Protein AF-A0A7S7TKZ2-F1 (afdb_monomer)

Sequence (190 aa):
MPAPSPMLRSRAVIIWLSSHALRLMCVYARELSPLENGGILLGWRSGEDYVVVDLRGPGPRALHGRHCFIPDHAWQVNEINRAFEASCGDLDYLGDWHSHPNGIAEMSDLDSATLLRIARQVKAPLMLIVAGSGTDWSPHCWKGRLVGPPLWRRLEAMSQELKVFDPPAAWPGSRTVGSASLAICQSKTS

Secondary structure (DSSP, 8-state):
-PPPP---PPPP-EEEEEHHHHHHHHHHHHHHTTS--EEEEEEEEETTEEEEEEEE-S-TT-EE-SS-EE--HHHHHHHHHHHHHHTTT--EEEEEEEEEETS-S---HHHHHHHHHHHTTSSS-EEEEEEEETTEEEEEEEEEEEES-GGG-EEEEEEEEEEEEPPPTTSTT-S---SS----------

pLDDT: mean 85.59, std 19.39, range [29.03, 98.38]

Radius of gyration: 17.17 Å; Cα contacts (8 Å, |Δi|>4): 360; chains: 1; bounding box: 40×58×40 Å

Foldseek 3Di:
DDDPDPPPDLDFAEEEEEPLAVVVQLVQQAVDPLKKWKFFFKADDDDSYTYTYHTDTQDDPKAIDNPDIHGPVVVRVVVQVVQCVVVVNGMHTQAMEMENEVDDFDDDPVNQVVLFVVCVPDPFHKYWYWYYYDNDTDIWMWTWHFDDDPVDTHIDIDTHHYDYDHDPCPDPSNPDPDDDDPDDDPDDDD

Mean predicted aligned error: 8.15 Å

Structure (mmCIF, N/CA/C/O backbone):
data_AF-A0A7S7TKZ2-F1
#
_entry.id   AF-A0A7S7TKZ2-F1
#
loop_
_atom_site.group_PDB
_atom_site.id
_atom_site.type_symbol
_atom_site.label_atom_id
_atom_site.label_alt_id
_atom_site.label_comp_id
_atom_site.label_asym_id
_atom_site.label_entity_id
_atom_site.label_seq_id
_atom_site.pdbx_PDB_ins_code
_atom_site.Cartn_x
_atom_site.Cartn_y
_atom_site.Cartn_z
_atom_site.occupancy
_atom_site.B_iso_or_equiv
_atom_site.auth_seq_id
_atom_site.auth_comp_id
_atom_site.auth_asym_id
_atom_site.auth_atom_id
_atom_site.pdbx_PDB_model_num
ATOM 1 N N . MET A 1 1 ? -13.026 38.254 22.891 1.00 45.69 1 MET A N 1
ATOM 2 C CA . MET A 1 1 ? -12.679 37.357 21.768 1.00 45.69 1 MET A CA 1
ATOM 3 C C . MET A 1 1 ? -12.009 36.125 22.356 1.00 45.69 1 MET A C 1
ATOM 5 O O . MET A 1 1 ? -10.952 36.302 22.951 1.00 45.69 1 MET A O 1
ATOM 9 N N . PRO A 1 2 ? -12.596 34.919 22.293 1.00 45.00 2 PRO A N 1
ATOM 10 C CA . PRO A 1 2 ? -11.847 33.722 22.646 1.00 45.00 2 PRO A CA 1
ATOM 11 C C . PRO A 1 2 ? -10.766 33.483 21.586 1.00 45.00 2 PRO A C 1
ATOM 13 O O . PRO A 1 2 ? -10.990 33.731 20.400 1.00 45.00 2 PRO A O 1
ATOM 16 N N . ALA A 1 3 ? -9.584 33.047 22.022 1.00 40.06 3 ALA A N 1
ATOM 17 C CA . ALA A 1 3 ? -8.498 32.671 21.128 1.00 40.06 3 ALA A CA 1
ATOM 18 C C . ALA A 1 3 ? -8.947 31.524 20.198 1.00 40.06 3 ALA A C 1
ATOM 20 O O . ALA A 1 3 ? -9.710 30.657 20.638 1.00 40.06 3 ALA A O 1
ATOM 21 N N . PRO A 1 4 ? -8.493 31.491 18.931 1.00 46.31 4 PRO A N 1
ATOM 22 C CA . PRO A 1 4 ? -8.779 30.37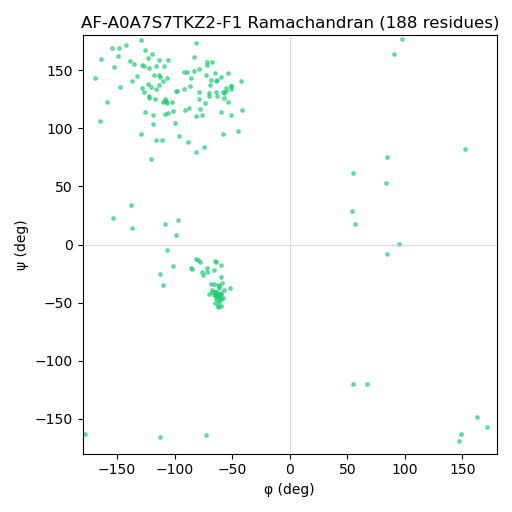0 18.048 1.00 46.31 4 PRO A CA 1
ATOM 23 C C . PRO A 1 4 ? -8.261 29.082 18.692 1.00 46.31 4 PRO A C 1
ATOM 25 O O . PRO A 1 4 ? -7.097 28.999 19.087 1.00 46.31 4 PRO A O 1
ATOM 28 N N . SER A 1 5 ? -9.144 28.089 18.832 1.00 47.62 5 SER A N 1
ATOM 29 C CA . SER A 1 5 ? -8.784 26.762 19.329 1.00 47.62 5 SER A CA 1
ATOM 30 C C . SER A 1 5 ? -7.587 26.233 18.534 1.00 47.62 5 SER A C 1
ATOM 32 O O . SER A 1 5 ? -7.588 26.368 17.305 1.00 47.62 5 SER A O 1
ATOM 34 N N . PRO A 1 6 ? -6.574 25.629 19.183 1.00 47.09 6 PRO A N 1
ATOM 35 C CA . PRO A 1 6 ? -5.469 25.041 18.453 1.00 47.09 6 PRO A CA 1
ATOM 36 C C . PRO A 1 6 ? -6.064 23.977 17.538 1.00 47.09 6 PRO A C 1
ATOM 38 O O . PRO A 1 6 ? -6.656 23.001 18.000 1.00 47.09 6 PRO A O 1
ATOM 41 N N . MET A 1 7 ? -5.971 24.213 16.229 1.00 48.62 7 MET A N 1
ATOM 42 C CA . MET A 1 7 ? -6.304 23.221 15.219 1.00 48.62 7 MET A CA 1
ATOM 43 C C . MET A 1 7 ? -5.528 21.963 15.603 1.00 48.62 7 MET A C 1
ATOM 45 O O . MET A 1 7 ? -4.298 21.987 15.588 1.00 48.62 7 MET A O 1
ATOM 49 N N . LEU A 1 8 ? -6.229 20.907 16.032 1.00 50.66 8 LEU A N 1
ATOM 50 C CA . LEU A 1 8 ? -5.621 19.625 16.375 1.00 50.66 8 LEU A CA 1
ATOM 51 C C . LEU A 1 8 ? -4.871 19.124 15.138 1.00 50.66 8 LEU A C 1
ATOM 53 O O . LEU A 1 8 ? -5.472 18.532 14.228 1.00 50.66 8 LEU A O 1
ATOM 57 N N . ARG A 1 9 ? -3.563 19.412 15.102 1.00 52.38 9 ARG A N 1
ATOM 58 C CA . ARG A 1 9 ? -2.616 18.793 14.181 1.00 52.38 9 ARG A CA 1
ATOM 59 C C . ARG A 1 9 ? -2.826 17.293 14.303 1.00 52.38 9 ARG A C 1
ATOM 61 O O . ARG A 1 9 ? -2.986 16.773 15.408 1.00 52.38 9 ARG A O 1
ATOM 68 N N . SER A 1 10 ? -2.901 16.618 13.164 1.00 57.94 10 SER A N 1
ATOM 69 C CA . SER A 1 10 ? -2.963 15.162 13.151 1.00 57.94 10 SER A CA 1
ATOM 70 C C . SER A 1 10 ? -1.770 14.631 13.959 1.00 57.94 10 SER A C 1
ATOM 72 O O . SER A 1 10 ? -0.629 15.000 13.684 1.00 57.94 10 SER A O 1
ATOM 74 N N . ARG A 1 11 ? -2.034 13.832 15.001 1.00 70.62 11 ARG A N 1
ATOM 75 C CA . ARG A 1 11 ? -0.971 13.186 15.777 1.00 70.62 11 ARG A CA 1
ATOM 76 C C . ARG A 1 11 ? -0.200 12.223 14.874 1.00 70.62 11 ARG A C 1
ATOM 78 O O . ARG A 1 11 ? -0.802 11.557 14.020 1.00 70.62 11 ARG A O 1
ATOM 85 N N . ALA A 1 12 ? 1.117 12.187 15.069 1.00 80.56 12 ALA A N 1
ATOM 86 C CA . ALA A 1 12 ? 1.950 11.106 14.567 1.00 80.56 12 ALA A CA 1
ATOM 87 C C . ALA A 1 12 ? 1.422 9.788 15.149 1.00 80.56 12 ALA A C 1
ATOM 89 O O . ALA A 1 12 ? 1.134 9.720 16.344 1.00 80.56 12 ALA A O 1
ATOM 90 N N . VAL A 1 13 ? 1.237 8.797 14.288 1.00 92.56 13 VAL A N 1
ATOM 91 C CA . VAL A 1 13 ? 0.809 7.438 14.638 1.00 92.56 13 VAL A CA 1
ATOM 92 C C . VAL A 1 13 ? 1.854 6.460 14.129 1.00 92.56 13 VAL A C 1
ATOM 94 O O . VAL A 1 13 ? 2.634 6.801 13.234 1.00 92.56 13 VAL A O 1
ATOM 97 N N . ILE A 1 14 ? 1.857 5.249 14.673 1.00 96.25 14 ILE A N 1
ATOM 98 C CA . ILE A 1 14 ? 2.734 4.191 14.187 1.00 96.25 14 ILE A CA 1
ATOM 99 C C . ILE A 1 14 ? 1.991 3.390 13.117 1.00 96.25 14 ILE A C 1
ATOM 101 O O . ILE A 1 14 ? 0.830 3.001 13.282 1.00 96.25 14 ILE A O 1
ATOM 105 N N . ILE A 1 15 ? 2.684 3.136 12.009 1.00 97.69 15 ILE A N 1
ATOM 106 C CA . ILE A 1 15 ? 2.264 2.177 10.992 1.00 97.69 15 ILE A CA 1
ATOM 107 C C . ILE A 1 15 ? 3.052 0.890 11.223 1.00 97.69 15 ILE A C 1
ATOM 109 O O . ILE A 1 15 ? 4.244 0.812 10.925 1.00 97.69 15 ILE A O 1
ATOM 113 N N . TRP A 1 16 ? 2.389 -0.119 11.775 1.00 97.94 16 TRP A N 1
ATOM 114 C CA . TRP A 1 16 ? 2.948 -1.452 11.936 1.00 97.94 16 TRP A CA 1
ATOM 115 C C . TRP A 1 16 ? 2.813 -2.200 10.613 1.00 97.94 16 TRP A C 1
ATOM 117 O O . TRP A 1 16 ? 1.705 -2.539 10.204 1.00 97.94 16 TRP A O 1
ATOM 127 N N . LEU A 1 17 ? 3.929 -2.449 9.932 1.00 97.75 17 LEU A N 1
ATOM 128 C CA . LEU A 1 17 ? 3.968 -3.189 8.673 1.00 97.75 17 LEU A CA 1
ATOM 129 C C . LEU A 1 17 ? 4.461 -4.612 8.929 1.00 97.75 17 LEU A C 1
ATOM 131 O O . LEU A 1 17 ? 5.569 -4.809 9.430 1.00 97.75 17 LEU A O 1
ATOM 135 N N . SER A 1 18 ? 3.668 -5.617 8.564 1.00 97.25 18 SER A N 1
ATOM 136 C CA . SER A 1 18 ? 4.117 -6.999 8.695 1.00 97.25 18 SER A CA 1
ATOM 137 C C . SER A 1 18 ? 5.315 -7.249 7.775 1.00 97.25 18 SER A C 1
ATOM 139 O O . SER A 1 18 ? 5.359 -6.798 6.625 1.00 97.25 18 SER A O 1
ATOM 141 N N . SER A 1 19 ? 6.296 -8.010 8.258 1.00 95.75 19 SER A N 1
ATOM 142 C CA . SER A 1 19 ? 7.461 -8.386 7.455 1.00 95.75 19 SER A CA 1
ATOM 143 C C . SER A 1 19 ? 7.049 -9.173 6.205 1.00 95.75 19 SER A C 1
ATOM 145 O O . SER A 1 19 ? 7.714 -9.092 5.174 1.00 95.75 19 SER A O 1
ATOM 147 N N . HIS A 1 20 ? 5.923 -9.892 6.267 1.00 94.06 20 HIS A N 1
ATOM 148 C CA . HIS A 1 20 ? 5.300 -10.543 5.118 1.00 94.06 20 HIS A CA 1
ATOM 149 C C . HIS A 1 20 ? 4.851 -9.537 4.047 1.00 94.06 20 HIS A C 1
ATOM 151 O O . HIS A 1 20 ? 5.280 -9.659 2.899 1.00 94.06 20 HIS A O 1
ATOM 157 N N . ALA A 1 21 ? 4.056 -8.529 4.419 1.00 96.12 21 ALA A N 1
ATOM 158 C CA . ALA A 1 21 ? 3.578 -7.508 3.492 1.00 96.12 21 ALA A CA 1
ATOM 159 C C . ALA A 1 21 ? 4.747 -6.730 2.878 1.00 96.12 21 ALA A C 1
ATOM 161 O O . ALA A 1 21 ? 4.784 -6.549 1.664 1.00 96.12 21 ALA A O 1
ATOM 162 N N . LEU A 1 22 ? 5.755 -6.363 3.679 1.00 96.50 22 LEU A N 1
ATOM 163 C CA . LEU A 1 22 ? 6.969 -5.721 3.167 1.00 96.50 22 LEU A CA 1
ATOM 164 C C . LEU A 1 22 ? 7.683 -6.591 2.121 1.00 96.50 22 LEU A C 1
ATOM 166 O O . LEU A 1 22 ? 8.058 -6.099 1.059 1.00 96.50 22 LEU A O 1
ATOM 170 N N . ARG A 1 23 ? 7.848 -7.896 2.382 1.00 94.75 23 ARG A N 1
ATOM 171 C CA . ARG A 1 23 ? 8.478 -8.813 1.418 1.00 94.75 23 ARG A CA 1
ATOM 172 C C . ARG A 1 23 ? 7.692 -8.893 0.112 1.00 94.75 23 ARG A C 1
ATOM 174 O O . ARG A 1 23 ? 8.308 -8.780 -0.944 1.00 94.75 23 ARG A O 1
ATOM 181 N N . LEU A 1 24 ? 6.370 -9.067 0.177 1.00 95.12 24 LEU A N 1
ATOM 182 C CA . LEU A 1 24 ? 5.518 -9.108 -1.017 1.00 95.12 24 LEU A CA 1
ATOM 183 C C . LEU A 1 24 ? 5.608 -7.811 -1.822 1.00 95.12 24 LEU A C 1
ATOM 185 O O . LEU A 1 24 ? 5.757 -7.845 -3.039 1.00 95.12 24 LEU A O 1
ATOM 189 N N . MET A 1 25 ? 5.582 -6.674 -1.133 1.00 95.75 25 MET A N 1
ATOM 190 C CA . MET A 1 25 ? 5.687 -5.355 -1.743 1.00 95.75 25 MET A CA 1
ATOM 191 C C . MET A 1 25 ? 6.999 -5.193 -2.515 1.00 95.75 25 MET A C 1
ATOM 193 O O . MET A 1 25 ? 6.996 -4.785 -3.674 1.00 95.75 25 MET A O 1
ATOM 197 N N . CYS A 1 26 ? 8.121 -5.583 -1.904 1.00 95.69 26 CYS A N 1
ATOM 198 C CA . CYS A 1 26 ? 9.427 -5.552 -2.554 1.00 95.69 26 CYS A CA 1
ATOM 199 C C . CYS A 1 26 ? 9.520 -6.538 -3.728 1.00 95.69 26 CYS A C 1
ATOM 201 O O . CYS A 1 26 ? 10.199 -6.242 -4.707 1.00 95.69 26 CYS A O 1
ATOM 203 N N . VAL A 1 27 ? 8.865 -7.703 -3.659 1.00 94.94 27 VAL A N 1
ATOM 204 C CA . VAL A 1 27 ? 8.785 -8.636 -4.798 1.00 94.94 27 VAL A CA 1
ATOM 205 C C . VAL A 1 27 ? 8.057 -7.972 -5.966 1.00 94.94 27 VAL A C 1
ATOM 207 O O . VAL A 1 27 ? 8.641 -7.855 -7.040 1.00 94.94 27 VAL A O 1
ATOM 210 N N . TYR A 1 28 ? 6.858 -7.434 -5.742 1.00 94.94 28 TYR A N 1
ATOM 211 C CA . TYR A 1 28 ? 6.089 -6.766 -6.794 1.00 94.94 28 TYR A CA 1
ATOM 212 C C . TYR A 1 28 ? 6.798 -5.545 -7.391 1.00 94.94 28 TYR A C 1
ATOM 214 O O . TYR A 1 28 ? 6.716 -5.317 -8.599 1.00 94.94 28 TYR A O 1
ATOM 222 N N . ALA A 1 29 ? 7.503 -4.768 -6.565 1.00 95.38 29 ALA A N 1
ATOM 223 C CA . ALA A 1 29 ? 8.293 -3.630 -7.026 1.00 95.38 29 ALA A CA 1
ATOM 224 C C . ALA A 1 29 ? 9.460 -4.067 -7.930 1.00 95.38 29 ALA A C 1
ATOM 226 O O . ALA A 1 29 ? 9.728 -3.444 -8.957 1.00 95.38 29 ALA A O 1
ATOM 227 N N . ARG A 1 30 ? 10.143 -5.165 -7.582 1.00 95.06 30 ARG A N 1
ATOM 228 C CA . ARG A 1 30 ? 11.259 -5.708 -8.374 1.00 95.06 30 ARG A CA 1
ATOM 229 C C . ARG A 1 30 ? 10.803 -6.323 -9.689 1.00 95.06 30 ARG A C 1
ATOM 231 O O . ARG A 1 30 ? 11.458 -6.092 -10.697 1.00 95.06 30 ARG A O 1
ATOM 238 N N . GLU A 1 31 ? 9.713 -7.086 -9.675 1.00 94.19 31 GLU A N 1
ATOM 239 C CA . GLU A 1 31 ? 9.207 -7.811 -10.850 1.00 94.19 31 GLU A CA 1
ATOM 240 C C . GLU A 1 31 ? 8.883 -6.889 -12.025 1.00 94.19 31 GLU A C 1
ATOM 242 O O . GLU A 1 31 ? 9.062 -7.281 -13.176 1.00 94.19 31 GLU A O 1
ATOM 247 N N . LEU A 1 32 ? 8.431 -5.666 -11.736 1.00 94.19 32 LEU A N 1
ATOM 248 C CA . LEU A 1 32 ? 8.021 -4.716 -12.763 1.00 94.19 32 LEU A CA 1
ATOM 249 C C . LEU A 1 32 ? 8.995 -3.557 -12.982 1.00 94.19 32 LEU A C 1
ATOM 251 O O . LEU A 1 32 ? 8.796 -2.761 -13.899 1.00 94.19 32 LEU A O 1
ATOM 255 N N . SER A 1 33 ? 10.058 -3.463 -12.181 1.00 93.38 33 SER A N 1
ATOM 256 C CA . SER A 1 33 ? 11.087 -2.438 -12.351 1.00 93.38 33 SER A CA 1
ATOM 257 C C . SER A 1 33 ? 11.668 -2.494 -13.777 1.00 93.38 33 SER A C 1
ATOM 259 O O . SER A 1 33 ? 12.001 -3.579 -14.258 1.00 93.38 33 SER A O 1
ATOM 261 N N . PRO A 1 34 ? 11.802 -1.357 -14.494 1.00 95.19 34 PRO A N 1
ATOM 262 C CA . PRO A 1 34 ? 11.762 0.028 -14.009 1.00 95.19 34 PRO A CA 1
ATOM 263 C C . PRO A 1 34 ? 10.396 0.727 -14.153 1.00 95.19 34 PRO A C 1
ATOM 265 O O . PRO A 1 34 ? 10.351 1.955 -14.232 1.00 95.19 34 PRO A O 1
ATOM 268 N N . LEU A 1 35 ? 9.299 -0.019 -14.273 1.00 96.44 35 LEU A N 1
ATOM 269 C CA . LEU A 1 35 ? 7.944 0.529 -14.247 1.00 96.44 35 LEU A CA 1
ATOM 270 C C . LEU A 1 35 ? 7.423 0.579 -12.812 1.00 96.44 35 LEU A C 1
ATOM 272 O O . LEU A 1 35 ? 7.757 -0.272 -11.986 1.00 96.44 35 LEU A O 1
ATOM 276 N N . GLU A 1 36 ? 6.582 1.566 -12.527 1.00 95.19 36 GLU A N 1
ATOM 277 C CA . GLU A 1 36 ? 5.867 1.626 -11.264 1.00 95.19 36 GLU A CA 1
ATOM 278 C C . GLU A 1 36 ? 4.829 0.514 -11.184 1.00 95.19 36 GLU A C 1
ATOM 280 O O . GLU A 1 36 ? 4.085 0.225 -12.129 1.00 95.19 36 GLU A O 1
ATOM 285 N N . ASN A 1 37 ? 4.770 -0.097 -10.012 1.00 96.06 37 ASN A N 1
ATOM 286 C CA . ASN A 1 37 ? 3.770 -1.065 -9.628 1.00 96.06 37 ASN A CA 1
ATOM 287 C C . ASN A 1 37 ? 3.113 -0.604 -8.326 1.00 96.06 37 ASN A C 1
ATOM 289 O O . ASN A 1 37 ? 3.615 0.295 -7.654 1.00 96.06 37 ASN A O 1
ATOM 293 N N . GLY A 1 38 ? 2.004 -1.220 -7.947 1.00 96.50 38 GLY A N 1
ATOM 294 C CA . GLY A 1 38 ? 1.325 -0.863 -6.717 1.00 96.50 38 GLY A CA 1
ATOM 295 C C . GLY A 1 38 ? 0.106 -1.712 -6.448 1.00 96.50 38 GLY A C 1
ATOM 296 O O . GLY A 1 38 ? -0.073 -2.787 -7.018 1.00 96.50 38 GLY A O 1
ATOM 297 N N . GLY A 1 39 ? -0.742 -1.224 -5.559 1.00 97.56 39 GLY A N 1
ATOM 298 C CA . GLY A 1 39 ? -1.972 -1.893 -5.201 1.00 97.56 39 GLY A CA 1
ATOM 299 C C . GLY A 1 39 ? -2.549 -1.377 -3.896 1.00 97.56 39 GLY A C 1
ATOM 300 O O . GLY A 1 39 ? -2.392 -0.208 -3.556 1.00 97.56 39 GLY A O 1
ATOM 301 N N . ILE A 1 40 ? -3.221 -2.263 -3.170 1.00 98.00 40 ILE A N 1
ATOM 302 C CA . ILE A 1 40 ? -3.986 -1.920 -1.967 1.00 98.00 40 ILE A CA 1
ATOM 303 C C . ILE A 1 40 ? -3.364 -2.534 -0.714 1.00 98.00 40 ILE A C 1
ATOM 305 O O . ILE A 1 40 ? -2.814 -3.638 -0.755 1.00 98.00 40 ILE A O 1
ATOM 309 N N . LEU A 1 41 ? -3.470 -1.820 0.402 1.00 98.38 41 LEU A N 1
ATOM 310 C CA . LEU A 1 41 ? -3.033 -2.235 1.731 1.00 98.38 41 LEU A CA 1
ATOM 311 C C . LEU A 1 41 ? -4.216 -2.773 2.529 1.00 98.38 41 LEU A C 1
ATOM 313 O O . LEU A 1 41 ? -5.262 -2.123 2.612 1.00 98.38 41 LEU A O 1
ATOM 317 N N . LEU A 1 42 ? -4.020 -3.931 3.155 1.00 97.62 42 LEU A N 1
ATOM 318 C CA . LEU A 1 42 ? -5.039 -4.623 3.931 1.00 97.62 42 LEU A CA 1
ATOM 319 C C . LEU A 1 42 ? -4.589 -4.800 5.383 1.00 97.62 42 LEU A C 1
ATOM 321 O O . LEU A 1 42 ? -3.442 -5.165 5.675 1.00 97.62 42 LEU A O 1
ATOM 325 N N . GLY A 1 43 ? -5.500 -4.536 6.310 1.00 96.69 43 GLY A N 1
ATOM 326 C CA . GLY A 1 43 ? -5.188 -4.537 7.729 1.00 96.69 43 GLY A CA 1
ATOM 327 C C . GLY A 1 43 ? -6.321 -4.002 8.585 1.00 96.69 43 GLY A C 1
ATOM 328 O O . GLY A 1 43 ? -7.475 -3.987 8.175 1.00 96.69 43 GLY A O 1
ATOM 329 N N . TRP A 1 44 ? -5.983 -3.530 9.777 1.00 95.62 44 TRP A N 1
ATOM 330 C CA . TRP A 1 44 ? -6.945 -2.905 10.679 1.00 95.62 44 TRP A CA 1
ATOM 331 C C . TRP A 1 44 ? -6.328 -1.728 11.424 1.00 95.62 44 TRP A C 1
ATOM 333 O O . TRP A 1 44 ? -5.121 -1.469 11.386 1.00 95.62 44 TRP A O 1
ATOM 343 N N . ARG A 1 45 ? -7.189 -0.996 12.128 1.00 94.06 45 ARG A N 1
ATOM 344 C CA . ARG A 1 45 ? -6.783 0.063 13.051 1.00 94.06 45 ARG A CA 1
ATOM 345 C C . ARG A 1 45 ? -6.803 -0.474 14.472 1.00 94.06 45 ARG A C 1
ATOM 347 O O . ARG A 1 45 ? -7.789 -1.072 14.892 1.00 94.06 45 ARG A O 1
ATOM 354 N N . SER A 1 46 ? -5.737 -0.219 15.221 1.00 91.56 46 SER A N 1
ATOM 355 C CA . SER A 1 46 ? -5.633 -0.563 16.640 1.00 91.56 46 SER A CA 1
ATOM 356 C C . SER A 1 46 ? -5.500 0.726 17.443 1.00 91.56 46 SER A C 1
ATOM 358 O O . SER A 1 46 ? -4.404 1.245 17.645 1.00 91.56 46 SER A O 1
ATOM 360 N N . GLY A 1 47 ? -6.637 1.292 17.852 1.00 90.38 47 GLY A N 1
ATOM 361 C CA . GLY A 1 47 ? -6.676 2.643 18.412 1.00 90.38 47 GLY A CA 1
ATOM 362 C C . GLY A 1 47 ? -6.327 3.698 17.355 1.00 90.38 47 GLY A C 1
ATOM 363 O O . GLY A 1 47 ? -7.023 3.826 16.345 1.00 90.38 47 GLY A O 1
ATOM 364 N N . GLU A 1 48 ? -5.268 4.477 17.593 1.00 89.31 48 GLU A N 1
ATOM 365 C CA . GLU A 1 48 ? -4.782 5.481 16.633 1.00 89.31 48 GLU A CA 1
ATOM 366 C C . GLU A 1 48 ? -3.836 4.891 15.569 1.00 89.31 48 GLU A C 1
ATOM 368 O O . GLU A 1 48 ? -3.713 5.475 14.487 1.00 89.31 48 GLU A O 1
ATOM 373 N N . ASP A 1 49 ? -3.235 3.732 15.850 1.00 95.06 49 ASP A N 1
ATOM 374 C CA . ASP A 1 49 ? -2.248 3.067 14.998 1.00 95.06 49 ASP A CA 1
ATOM 375 C C . ASP A 1 49 ? -2.895 2.235 13.885 1.00 95.06 49 ASP A C 1
ATOM 377 O O . ASP A 1 49 ? -4.067 1.841 13.948 1.00 95.06 49 ASP A O 1
ATOM 381 N N . TYR A 1 50 ? -2.092 1.938 12.866 1.00 97.12 50 TYR A N 1
ATOM 382 C CA . TYR A 1 50 ? -2.466 1.082 11.744 1.00 97.12 50 TYR A CA 1
ATOM 383 C C . TYR A 1 50 ? -1.627 -0.187 11.785 1.00 97.12 50 TYR A C 1
ATOM 385 O O . TYR A 1 50 ? -0.418 -0.120 12.004 1.00 97.12 50 TYR A O 1
ATOM 393 N N . VAL A 1 51 ? -2.260 -1.329 11.537 1.00 97.25 51 VAL A N 1
ATOM 394 C CA . VAL A 1 51 ? -1.591 -2.624 11.419 1.00 97.25 51 VAL A CA 1
ATOM 395 C C . VAL A 1 51 ? -1.846 -3.155 10.017 1.00 97.25 51 VAL A C 1
ATOM 397 O O . VAL A 1 51 ? -2.943 -3.609 9.711 1.00 97.25 51 VAL A O 1
ATOM 400 N N . VAL A 1 52 ? -0.835 -3.061 9.156 1.00 97.62 52 VAL A N 1
ATOM 401 C CA . VAL A 1 52 ? -0.843 -3.573 7.783 1.00 97.62 52 VAL A CA 1
ATOM 402 C C . VAL A 1 52 ? -0.295 -4.994 7.806 1.00 97.62 52 VAL A C 1
ATOM 404 O O . VAL A 1 52 ? 0.874 -5.204 8.139 1.00 97.62 52 VAL A O 1
ATOM 407 N N . VAL A 1 53 ? -1.120 -5.975 7.445 1.00 96.38 53 VAL A N 1
ATOM 408 C CA . VAL A 1 53 ? -0.730 -7.395 7.508 1.00 96.38 53 VAL A CA 1
ATOM 409 C C . VAL A 1 53 ? -0.597 -8.054 6.149 1.00 96.38 53 VAL A C 1
ATOM 411 O O . VAL A 1 53 ? 0.178 -9.002 6.027 1.00 96.38 53 VAL A O 1
ATOM 414 N N . ASP A 1 54 ? -1.299 -7.533 5.146 1.00 95.38 54 ASP A N 1
ATOM 415 C CA . ASP A 1 54 ? -1.399 -8.109 3.811 1.00 95.38 54 ASP A CA 1
ATOM 416 C C . ASP A 1 54 ? -1.564 -6.987 2.766 1.00 95.38 54 ASP A C 1
ATOM 418 O O . ASP A 1 54 ? -1.786 -5.818 3.098 1.00 95.38 54 ASP A O 1
ATOM 422 N N . LEU A 1 55 ? -1.439 -7.334 1.491 1.00 96.75 55 LEU A N 1
ATOM 423 C CA . LEU A 1 55 ? -1.639 -6.428 0.366 1.00 96.75 55 LEU A CA 1
ATOM 424 C C . LEU A 1 55 ? -2.174 -7.176 -0.856 1.00 96.75 55 LEU A C 1
ATOM 426 O O . LEU A 1 55 ? -2.070 -8.399 -0.969 1.00 96.75 55 LEU A O 1
ATOM 430 N N . ARG A 1 56 ? -2.732 -6.442 -1.814 1.00 96.56 56 ARG A N 1
ATOM 431 C CA . ARG A 1 56 ? -3.001 -6.969 -3.161 1.00 96.56 56 ARG A CA 1
ATOM 432 C C . ARG A 1 56 ? -2.290 -6.104 -4.183 1.00 96.56 56 ARG A C 1
ATOM 434 O O . ARG A 1 56 ? -2.044 -4.926 -3.932 1.00 96.56 56 ARG A O 1
ATOM 441 N N . GLY A 1 57 ? -1.935 -6.719 -5.306 1.00 95.69 57 GLY A N 1
ATOM 442 C CA . GLY A 1 57 ? -1.270 -6.046 -6.414 1.00 95.69 57 GLY A CA 1
ATOM 443 C C . GLY A 1 57 ? -2.198 -5.117 -7.210 1.00 95.69 57 GLY A C 1
ATOM 444 O O . GLY A 1 57 ? -3.304 -4.779 -6.771 1.00 95.69 57 GLY A O 1
ATOM 445 N N . PRO A 1 58 ? -1.778 -4.721 -8.417 1.00 94.88 58 PRO A N 1
ATOM 446 C CA . PRO A 1 58 ? -2.472 -3.704 -9.202 1.00 94.88 58 PRO A CA 1
ATOM 447 C C . PRO A 1 58 ? -3.705 -4.280 -9.927 1.00 94.88 58 PRO A C 1
ATOM 449 O O . PRO A 1 58 ? -4.560 -3.533 -10.398 1.00 94.88 58 PRO A O 1
ATOM 452 N N . GLY A 1 59 ? -3.810 -5.612 -9.983 1.00 95.69 59 GLY A N 1
ATOM 453 C CA . GLY A 1 59 ? -4.825 -6.364 -10.711 1.00 95.69 59 GLY A CA 1
ATOM 454 C C . GLY A 1 59 ? -4.410 -6.704 -12.149 1.00 95.69 59 GLY A C 1
ATOM 455 O O . GLY A 1 59 ? -3.451 -6.147 -12.679 1.00 95.69 59 GLY A O 1
ATOM 456 N N . PRO A 1 60 ? -5.108 -7.651 -12.795 1.00 96.19 60 PRO A N 1
ATOM 457 C CA . PRO A 1 60 ? -4.652 -8.280 -14.037 1.00 96.19 60 PRO A CA 1
ATOM 458 C C . PRO A 1 60 ? -4.719 -7.371 -15.270 1.00 96.19 60 PRO A C 1
ATOM 460 O O . PRO A 1 60 ? -4.062 -7.653 -16.267 1.00 96.19 60 PRO A O 1
ATOM 463 N N . ARG A 1 61 ? -5.525 -6.304 -15.229 1.00 96.38 61 ARG A N 1
ATOM 464 C CA . ARG A 1 61 ? -5.664 -5.329 -16.326 1.00 96.38 61 ARG A CA 1
ATOM 465 C C . ARG A 1 61 ? -5.026 -3.981 -16.005 1.00 96.38 61 ARG A C 1
ATOM 467 O O . ARG A 1 61 ? -5.373 -2.980 -16.628 1.00 96.38 61 ARG A O 1
ATOM 474 N N . ALA A 1 62 ? -4.142 -3.944 -15.013 1.00 96.44 62 ALA A N 1
ATOM 475 C CA . ALA A 1 62 ? -3.431 -2.728 -14.679 1.00 96.44 62 ALA A CA 1
ATOM 476 C C . ALA A 1 62 ? -2.506 -2.286 -15.817 1.00 96.44 62 ALA A C 1
ATOM 478 O O . ALA A 1 62 ? -1.950 -3.104 -16.554 1.00 96.44 62 ALA A O 1
ATOM 479 N N . LEU A 1 63 ? -2.346 -0.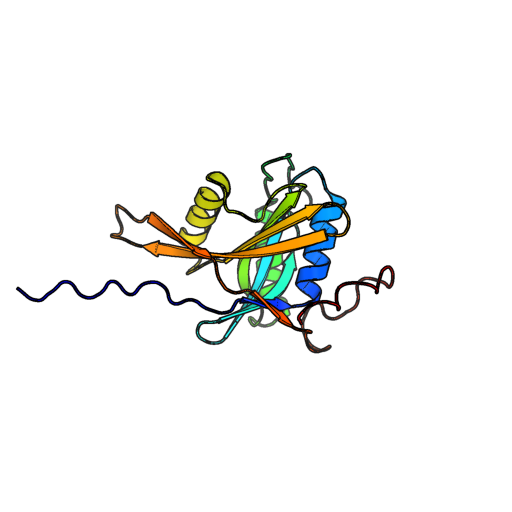972 -15.950 1.00 96.50 63 LEU A N 1
ATOM 480 C CA . LEU A 1 63 ? -1.427 -0.356 -16.901 1.00 96.50 63 LEU A CA 1
ATOM 481 C C . LEU A 1 63 ? -0.270 0.273 -16.139 1.00 96.50 63 LEU A C 1
ATOM 483 O O . LEU A 1 63 ? -0.477 0.891 -15.098 1.00 96.50 63 LEU A O 1
ATOM 487 N N . HIS A 1 64 ? 0.937 0.151 -16.679 1.00 95.94 64 HIS A N 1
ATOM 488 C CA . HIS A 1 64 ? 2.158 0.528 -15.979 1.00 95.94 64 HIS A CA 1
ATOM 489 C C . HIS A 1 64 ? 3.014 1.464 -16.824 1.00 95.94 64 HIS A C 1
ATOM 491 O O . HIS A 1 64 ? 3.227 1.235 -18.016 1.00 95.94 64 HIS A O 1
ATOM 497 N N . GLY A 1 65 ? 3.515 2.517 -16.191 1.00 93.31 65 GLY A N 1
ATOM 498 C CA . GLY A 1 65 ? 4.463 3.476 -16.736 1.00 93.31 65 GLY A CA 1
ATOM 499 C C . GLY A 1 65 ? 5.643 3.664 -15.785 1.00 93.31 65 GLY A C 1
ATOM 500 O O . GLY A 1 65 ? 5.686 3.100 -14.700 1.00 93.31 65 GLY A O 1
ATOM 501 N N . ARG A 1 66 ? 6.636 4.459 -16.190 1.00 91.31 66 ARG A N 1
ATOM 502 C CA . ARG A 1 66 ? 7.842 4.705 -15.372 1.00 91.31 66 ARG A CA 1
ATOM 503 C C . ARG A 1 66 ? 7.609 5.588 -14.145 1.00 91.31 66 ARG A C 1
ATOM 505 O O . ARG A 1 66 ? 8.423 5.553 -13.235 1.00 91.31 66 ARG A O 1
ATOM 512 N N . HIS A 1 67 ? 6.558 6.404 -14.189 1.00 87.50 67 HIS A N 1
ATOM 513 C CA . HIS A 1 67 ? 6.243 7.442 -13.196 1.00 87.50 67 HIS A CA 1
ATOM 514 C C . HIS A 1 67 ? 4.745 7.472 -12.845 1.00 87.50 67 HIS A C 1
ATOM 516 O O . HIS A 1 67 ? 4.219 8.493 -12.409 1.00 87.50 67 HIS A O 1
ATOM 522 N N . CYS A 1 68 ? 4.019 6.421 -13.234 1.00 88.69 68 CYS A N 1
ATOM 523 C CA . CYS A 1 68 ? 2.623 6.218 -12.868 1.00 88.69 68 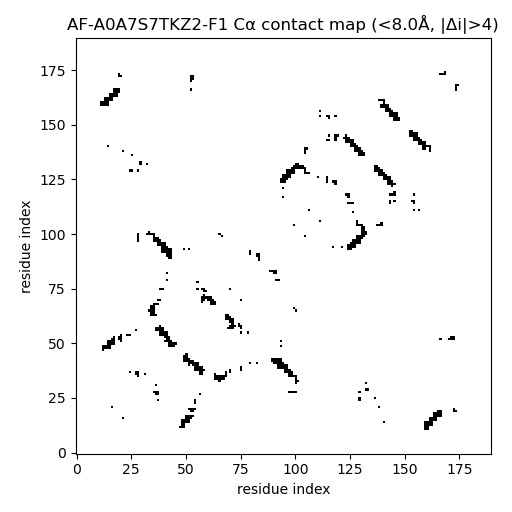CYS A CA 1
ATOM 524 C C . CYS A 1 68 ? 2.216 4.767 -13.134 1.00 88.69 68 CYS A C 1
ATOM 526 O O . CYS A 1 68 ? 2.787 4.093 -13.997 1.00 88.69 68 CYS A O 1
ATOM 528 N N . PHE A 1 69 ? 1.145 4.325 -12.486 1.00 92.75 69 PHE A N 1
ATOM 529 C CA . PHE A 1 69 ? 0.392 3.142 -12.887 1.00 92.75 69 PHE A CA 1
ATOM 530 C C . PHE A 1 69 ? -1.114 3.402 -12.745 1.00 92.75 69 PHE A C 1
ATOM 532 O O . PHE A 1 69 ? -1.547 4.301 -12.022 1.00 92.75 69 PHE A O 1
ATOM 539 N N . ILE A 1 70 ? -1.923 2.629 -13.465 1.00 93.94 70 ILE A N 1
ATOM 540 C CA . ILE A 1 70 ? -3.385 2.681 -13.421 1.00 93.94 70 ILE A CA 1
ATOM 541 C C . ILE A 1 70 ? -3.873 1.305 -12.957 1.00 93.94 70 ILE A C 1
ATOM 543 O O . ILE A 1 70 ? -3.727 0.341 -13.714 1.00 93.94 70 ILE A O 1
ATOM 547 N N . PRO A 1 71 ? -4.439 1.179 -11.743 1.00 95.19 71 PRO A N 1
ATOM 548 C CA . PRO A 1 71 ? -4.900 -0.107 -11.229 1.00 95.19 71 PRO A CA 1
ATOM 549 C C . PRO A 1 71 ? -6.170 -0.606 -11.931 1.00 95.19 71 PRO A C 1
ATOM 551 O O . PRO A 1 71 ? -7.014 0.181 -12.370 1.00 95.19 71 PRO A O 1
ATOM 554 N N . ASP A 1 72 ? -6.371 -1.927 -11.937 1.00 97.00 72 ASP A N 1
ATOM 555 C CA . ASP A 1 72 ? -7.672 -2.539 -12.230 1.00 97.00 72 ASP A CA 1
ATOM 556 C C . ASP A 1 72 ? -8.603 -2.348 -11.024 1.00 97.00 72 ASP A C 1
ATOM 558 O O . ASP A 1 72 ? -8.736 -3.208 -10.151 1.00 97.00 72 ASP A O 1
ATOM 562 N N . HIS A 1 73 ? -9.238 -1.178 -10.961 1.00 94.69 73 HIS A N 1
ATOM 563 C CA . HIS A 1 73 ? -10.056 -0.765 -9.821 1.00 94.69 73 HIS A CA 1
ATOM 564 C C . HIS A 1 73 ? -11.196 -1.748 -9.508 1.00 94.69 73 HIS A C 1
ATOM 566 O O . HIS A 1 73 ? -11.487 -2.012 -8.344 1.00 94.69 73 HIS A O 1
ATOM 572 N N . ALA A 1 74 ? -11.849 -2.310 -10.531 1.00 96.94 74 ALA A N 1
ATOM 573 C CA . ALA A 1 74 ? -12.935 -3.269 -10.326 1.00 96.94 74 ALA A CA 1
ATOM 574 C C . ALA A 1 74 ? -12.425 -4.552 -9.654 1.00 96.94 74 ALA A C 1
ATOM 576 O O . ALA A 1 74 ? -13.0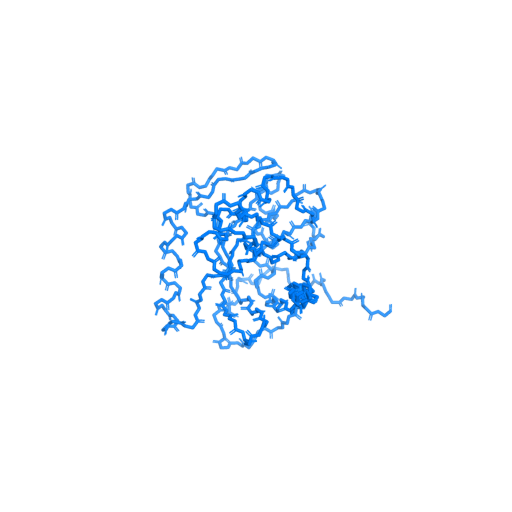69 -5.076 -8.745 1.00 96.94 74 ALA A O 1
ATOM 577 N N . TRP A 1 75 ? -11.247 -5.025 -10.068 1.00 97.75 75 TRP A N 1
ATOM 578 C CA . TRP A 1 75 ? -10.594 -6.164 -9.436 1.00 97.75 75 TRP A CA 1
ATOM 579 C C . TRP A 1 75 ? -10.175 -5.853 -7.994 1.00 97.75 75 TRP A C 1
ATOM 581 O O . TRP A 1 75 ? -10.440 -6.655 -7.104 1.00 97.75 75 TRP A O 1
ATOM 591 N N . GLN A 1 76 ? -9.599 -4.675 -7.734 1.00 96.81 76 GLN A N 1
ATOM 592 C CA . GLN A 1 76 ? -9.186 -4.285 -6.380 1.00 96.81 76 GLN A CA 1
ATOM 593 C C . GLN A 1 76 ? -10.368 -4.195 -5.413 1.00 96.81 76 GLN A C 1
ATOM 595 O O . GLN A 1 76 ? -10.280 -4.720 -4.309 1.00 96.81 76 GLN A O 1
ATOM 600 N N . VAL A 1 77 ? -11.495 -3.609 -5.831 1.00 96.50 77 VAL A N 1
ATOM 601 C CA . VAL A 1 77 ? -12.718 -3.572 -5.010 1.00 96.50 77 VAL A CA 1
ATOM 602 C C . VAL A 1 77 ? -13.209 -4.984 -4.687 1.00 96.50 77 VAL A C 1
ATOM 604 O O . VAL A 1 77 ? -13.576 -5.262 -3.548 1.00 96.50 77 VAL A O 1
ATOM 607 N N . ASN A 1 78 ? -13.179 -5.896 -5.662 1.00 97.56 78 ASN A N 1
ATOM 608 C CA . ASN A 1 78 ? -13.544 -7.289 -5.421 1.00 97.56 78 ASN A CA 1
ATOM 609 C C . ASN A 1 78 ? -12.602 -7.968 -4.415 1.00 97.56 78 ASN A C 1
ATOM 611 O O . ASN A 1 78 ? -13.061 -8.693 -3.536 1.00 97.56 78 ASN A O 1
ATOM 615 N N . GLU A 1 79 ? -11.296 -7.719 -4.510 1.00 97.25 79 GLU A N 1
ATOM 616 C CA . GLU A 1 79 ? -10.326 -8.274 -3.566 1.00 97.25 79 GLU A CA 1
ATOM 617 C C . GLU A 1 79 ? -10.456 -7.683 -2.156 1.00 97.25 79 GLU A C 1
ATOM 619 O O . GLU A 1 79 ? -10.282 -8.425 -1.191 1.00 97.25 79 GLU A O 1
ATOM 624 N N . ILE A 1 80 ? -10.817 -6.400 -2.021 1.00 95.88 80 ILE A N 1
ATOM 625 C CA . ILE A 1 80 ? -11.162 -5.787 -0.725 1.00 95.88 80 ILE A CA 1
ATOM 626 C C . ILE A 1 80 ? -12.352 -6.524 -0.109 1.00 95.88 80 ILE A C 1
ATOM 628 O O . ILE A 1 80 ? -12.254 -7.007 1.016 1.00 95.88 80 ILE A O 1
ATOM 632 N N . ASN A 1 81 ? -13.449 -6.675 -0.858 1.00 95.94 81 ASN A N 1
ATOM 633 C CA . ASN A 1 81 ? -14.653 -7.349 -0.363 1.00 95.94 81 ASN A CA 1
ATOM 634 C C . ASN A 1 81 ? -14.361 -8.800 0.029 1.00 95.94 81 ASN A C 1
ATOM 636 O O . ASN A 1 81 ? -14.731 -9.242 1.112 1.00 95.94 81 ASN A O 1
ATOM 640 N N . ARG A 1 82 ? -13.620 -9.525 -0.814 1.00 94.56 82 ARG A N 1
ATOM 641 C CA . ARG A 1 82 ? -13.218 -10.906 -0.542 1.00 94.56 82 ARG A CA 1
ATOM 642 C C . ARG A 1 82 ? -12.377 -11.018 0.727 1.00 94.56 82 ARG A C 1
ATOM 644 O O . ARG A 1 82 ? -12.567 -11.953 1.501 1.00 94.56 82 ARG A O 1
ATOM 651 N N . ALA A 1 83 ? -11.426 -10.109 0.923 1.00 93.50 83 ALA A N 1
ATOM 652 C CA . ALA A 1 83 ? -10.581 -10.077 2.108 1.00 93.50 83 ALA A CA 1
ATOM 653 C C . ALA A 1 83 ? -11.392 -9.789 3.379 1.00 93.50 83 ALA A C 1
ATOM 655 O O . ALA A 1 83 ? -11.219 -10.478 4.387 1.00 93.50 83 ALA A O 1
ATOM 656 N N . PHE A 1 84 ? -12.311 -8.829 3.304 1.00 92.81 84 PHE A N 1
ATOM 657 C CA . PHE A 1 84 ? -13.218 -8.482 4.390 1.00 92.81 84 PHE A CA 1
ATOM 658 C C . PHE A 1 84 ? -14.127 -9.660 4.762 1.00 92.81 84 PHE A C 1
ATOM 660 O O . PHE A 1 84 ? -14.184 -10.064 5.919 1.00 92.81 84 PHE A O 1
ATOM 667 N N . GLU A 1 85 ? -14.769 -10.295 3.782 1.00 93.19 85 GLU A N 1
ATOM 668 C CA . GLU A 1 85 ? -15.646 -11.451 4.005 1.00 93.19 85 GLU A CA 1
ATOM 669 C C . GLU A 1 85 ? -14.887 -12.662 4.563 1.00 93.19 85 GLU A C 1
ATOM 671 O O . GLU A 1 85 ? -15.314 -13.265 5.548 1.00 93.19 85 GLU A O 1
ATOM 676 N N . ALA A 1 86 ? -13.734 -13.006 3.979 1.00 89.81 86 ALA A N 1
ATOM 677 C CA . ALA A 1 86 ? -12.937 -14.160 4.402 1.00 89.81 86 ALA A CA 1
ATOM 678 C C . ALA A 1 86 ? -12.347 -14.010 5.813 1.00 89.81 86 ALA A C 1
ATOM 680 O O . ALA A 1 86 ? -11.995 -15.009 6.439 1.00 89.81 86 ALA A O 1
ATOM 681 N N . SER A 1 87 ? -12.222 -12.774 6.296 1.00 88.56 87 SER A N 1
ATOM 682 C CA . SER A 1 87 ? -11.749 -12.446 7.641 1.00 88.56 87 SER A CA 1
ATOM 683 C C . SER A 1 87 ? -12.884 -12.151 8.622 1.00 88.56 87 SER A C 1
ATOM 685 O O . SER A 1 87 ? -12.617 -11.693 9.727 1.00 88.56 87 SER A O 1
ATOM 687 N N . CYS A 1 88 ? -14.146 -12.380 8.239 1.00 88.38 88 CYS A N 1
ATOM 688 C CA . CYS A 1 88 ? -15.318 -12.024 9.046 1.00 88.38 88 CYS A CA 1
ATOM 689 C C . CYS A 1 88 ? -15.345 -10.538 9.469 1.00 88.38 88 CYS A C 1
ATOM 691 O O . CYS A 1 88 ? -15.925 -10.198 10.499 1.00 88.38 88 CYS A O 1
ATOM 693 N N . GLY A 1 89 ? -14.743 -9.660 8.664 1.00 86.94 89 GLY A N 1
ATOM 694 C CA . GLY A 1 89 ? -14.666 -8.218 8.888 1.00 86.94 89 GLY A CA 1
ATOM 695 C C . GLY A 1 89 ? -13.398 -7.721 9.587 1.00 86.94 89 GLY A C 1
ATOM 696 O O . GLY A 1 89 ? -13.273 -6.514 9.787 1.00 86.94 89 GLY A O 1
ATOM 697 N N . ASP A 1 90 ? -12.454 -8.600 9.935 1.00 87.31 90 ASP A N 1
ATOM 698 C CA . ASP A 1 90 ? -11.217 -8.200 10.624 1.00 87.31 90 ASP A CA 1
ATOM 699 C C . ASP A 1 90 ? -10.198 -7.515 9.696 1.00 87.31 90 ASP A C 1
ATOM 701 O O . ASP A 1 90 ? -9.365 -6.732 10.157 1.00 87.31 90 ASP A O 1
ATOM 705 N N . LEU A 1 91 ? -10.233 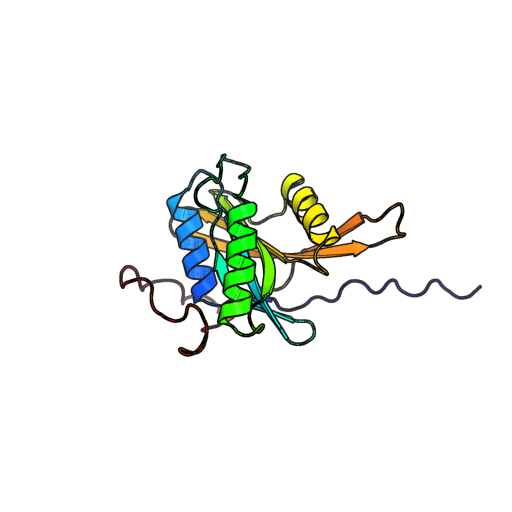-7.810 8.392 1.00 93.00 91 LEU A N 1
ATOM 706 C CA . LEU A 1 91 ? -9.305 -7.268 7.402 1.00 93.00 91 LEU A CA 1
ATOM 707 C C . LEU A 1 91 ? -10.002 -6.254 6.492 1.00 93.00 91 LEU A C 1
ATOM 709 O O . LEU A 1 91 ? -10.833 -6.617 5.662 1.00 93.00 91 LEU A O 1
ATOM 713 N N . ASP A 1 92 ? -9.613 -4.989 6.616 1.00 94.94 92 ASP A N 1
ATOM 714 C CA . ASP A 1 92 ? -10.192 -3.856 5.896 1.00 94.94 92 ASP A CA 1
ATOM 715 C C . ASP A 1 92 ? -9.144 -3.143 5.022 1.00 94.94 92 ASP A C 1
ATOM 717 O O . ASP A 1 92 ? -7.928 -3.317 5.167 1.00 94.94 92 ASP A O 1
ATOM 721 N N . TYR A 1 93 ? -9.624 -2.323 4.092 1.00 97.50 93 TYR A N 1
ATOM 722 C CA . TYR A 1 93 ? -8.805 -1.470 3.245 1.00 97.50 93 TYR A CA 1
ATOM 723 C C . TYR A 1 93 ? -8.248 -0.280 4.036 1.00 97.50 93 TYR A C 1
ATOM 725 O O . TYR A 1 93 ? -8.990 0.549 4.568 1.00 97.50 93 TYR A O 1
ATOM 733 N N . LEU A 1 94 ? -6.919 -0.156 4.073 1.00 97.69 94 LEU A N 1
ATOM 734 C CA . LEU A 1 94 ? -6.239 0.924 4.797 1.00 97.69 94 LEU A CA 1
ATOM 735 C C . LEU A 1 94 ? -5.743 2.057 3.893 1.00 97.69 94 LEU A C 1
ATOM 737 O O . LEU A 1 94 ? -5.460 3.152 4.386 1.00 97.69 94 LEU A O 1
ATOM 741 N N . GLY A 1 95 ? -5.626 1.819 2.591 1.00 97.88 95 GLY A N 1
ATOM 742 C CA . GLY A 1 95 ? -5.026 2.754 1.647 1.00 97.88 95 GLY A CA 1
ATOM 743 C C . GLY A 1 95 ? -4.297 2.040 0.517 1.00 97.88 95 GLY A C 1
ATOM 744 O O . GLY A 1 95 ? -4.393 0.821 0.380 1.00 97.88 95 GLY A O 1
ATOM 745 N N . ASP A 1 96 ? -3.537 2.802 -0.259 1.00 97.81 96 ASP A N 1
ATOM 746 C CA . ASP A 1 96 ? -2.797 2.283 -1.408 1.00 97.81 96 ASP A CA 1
ATOM 747 C C . ASP A 1 96 ? -1.299 2.196 -1.111 1.00 97.81 96 ASP A C 1
ATOM 749 O O . ASP A 1 96 ? -0.761 2.884 -0.235 1.00 97.81 96 ASP A O 1
ATOM 753 N N . TRP A 1 97 ? -0.616 1.352 -1.875 1.00 98.06 97 TRP A N 1
ATOM 754 C CA . TRP A 1 97 ? 0.836 1.340 -1.955 1.00 98.06 97 TRP A CA 1
ATOM 755 C C . TRP A 1 97 ? 1.297 1.400 -3.407 1.00 98.06 97 TRP A C 1
ATOM 757 O O . TRP A 1 97 ? 0.581 0.957 -4.307 1.00 98.06 97 TRP A O 1
ATOM 767 N N . HIS A 1 98 ? 2.499 1.912 -3.640 1.00 97.44 98 HIS A N 1
ATOM 768 C CA . HIS A 1 98 ? 3.157 1.836 -4.940 1.00 97.44 98 HIS A CA 1
ATOM 769 C C . HIS A 1 98 ? 4.679 1.896 -4.815 1.00 97.44 98 HIS A C 1
ATOM 771 O O . HIS A 1 98 ? 5.227 2.137 -3.739 1.00 97.44 98 HIS A O 1
ATOM 777 N N . SER A 1 99 ? 5.374 1.612 -5.910 1.00 97.44 99 SER A N 1
ATOM 778 C CA . SER A 1 99 ? 6.830 1.595 -5.970 1.00 97.44 99 SER A CA 1
ATOM 779 C C . SER A 1 99 ? 7.390 2.793 -6.729 1.00 97.44 99 SER A C 1
ATOM 781 O O . SER A 1 99 ? 6.864 3.103 -7.793 1.00 97.44 99 SER A O 1
ATOM 783 N N . HIS A 1 100 ? 8.526 3.336 -6.286 1.00 95.94 100 HIS A N 1
ATOM 784 C CA . HIS A 1 100 ? 9.371 4.265 -7.049 1.00 95.94 100 HIS A CA 1
ATOM 785 C C . HIS A 1 100 ? 10.709 3.596 -7.425 1.00 95.94 100 HIS A C 1
ATOM 787 O O . HIS A 1 100 ? 11.679 3.663 -6.656 1.00 95.94 100 HIS A O 1
ATOM 793 N N . PRO A 1 101 ? 10.801 2.925 -8.590 1.00 94.50 101 PRO A N 1
ATOM 794 C CA . PRO A 1 101 ? 12.045 2.309 -9.041 1.00 94.50 101 PRO A CA 1
ATOM 795 C C . PRO A 1 101 ? 13.146 3.345 -9.300 1.00 94.50 101 PRO A C 1
ATOM 797 O O . PRO A 1 101 ? 12.940 4.318 -10.021 1.00 94.50 101 PRO A O 1
ATOM 800 N N . ASN A 1 102 ? 14.343 3.103 -8.762 1.00 90.75 102 ASN A N 1
ATOM 801 C CA . ASN A 1 102 ? 15.518 3.986 -8.837 1.00 90.75 102 ASN A CA 1
ATOM 802 C C . ASN A 1 102 ? 15.282 5.408 -8.289 1.00 90.75 102 ASN A C 1
ATOM 804 O O . ASN A 1 102 ? 16.036 6.325 -8.612 1.00 90.75 102 ASN A O 1
ATOM 808 N N . GLY A 1 103 ? 14.227 5.596 -7.496 1.00 87.25 103 GLY A N 1
ATOM 809 C CA . GLY A 1 103 ? 13.848 6.877 -6.921 1.00 87.25 103 GLY A CA 1
ATOM 810 C C . GLY A 1 103 ? 14.007 6.912 -5.407 1.00 87.25 103 GLY A C 1
ATOM 811 O O . GLY A 1 103 ? 14.624 6.043 -4.789 1.00 87.25 103 GLY A O 1
ATOM 812 N N . ILE A 1 104 ? 13.398 7.933 -4.817 1.00 84.75 104 ILE A N 1
ATOM 813 C CA . ILE A 1 104 ? 13.240 8.083 -3.373 1.00 84.75 104 ILE A CA 1
ATOM 814 C C . ILE A 1 104 ? 11.775 7.878 -3.000 1.00 84.75 104 ILE A C 1
ATOM 816 O O . ILE A 1 104 ? 10.870 8.097 -3.810 1.00 84.75 104 ILE A O 1
ATOM 820 N N . ALA A 1 105 ? 11.543 7.443 -1.766 1.00 84.06 105 ALA A N 1
ATOM 821 C CA . ALA A 1 105 ? 10.202 7.324 -1.227 1.00 84.06 105 ALA A CA 1
ATOM 822 C C . ALA A 1 105 ? 9.784 8.718 -0.752 1.00 84.06 105 ALA A C 1
ATOM 824 O O . ALA A 1 105 ? 9.903 9.045 0.423 1.00 84.06 105 ALA A O 1
ATOM 825 N N . GLU A 1 106 ? 9.359 9.560 -1.688 1.00 86.75 106 GLU A N 1
ATOM 826 C CA . GLU A 1 106 ? 8.748 10.862 -1.432 1.00 86.75 106 GLU A CA 1
ATOM 827 C C . GLU A 1 106 ? 7.487 10.993 -2.280 1.00 86.75 106 GLU A C 1
ATOM 829 O O . GLU A 1 106 ? 7.438 10.495 -3.400 1.00 86.75 106 GLU A O 1
ATOM 834 N N . MET A 1 107 ? 6.469 11.664 -1.742 1.00 89.38 107 MET A N 1
ATOM 835 C CA . MET A 1 107 ? 5.215 11.904 -2.455 1.00 89.38 107 MET A CA 1
ATOM 836 C C . MET A 1 107 ? 5.412 12.901 -3.599 1.00 89.38 107 MET A C 1
ATOM 838 O O . MET A 1 107 ? 5.846 14.031 -3.371 1.00 89.38 107 MET A O 1
ATOM 842 N N . SER A 1 108 ? 4.986 12.525 -4.798 1.00 90.50 108 SER A N 1
ATOM 843 C CA . SER A 1 108 ? 4.803 13.430 -5.929 1.00 90.50 108 SER A CA 1
ATOM 844 C C . SER A 1 108 ? 3.462 14.183 -5.863 1.00 90.50 108 SER A C 1
ATOM 846 O O . SER A 1 108 ? 2.579 13.911 -5.034 1.00 90.50 108 SER A O 1
ATOM 848 N N . ASP A 1 109 ? 3.270 15.130 -6.784 1.00 90.31 109 ASP A N 1
ATOM 849 C CA . ASP A 1 109 ? 1.981 15.804 -6.975 1.00 90.31 109 ASP A CA 1
ATOM 850 C C . ASP A 1 109 ? 0.877 14.821 -7.403 1.00 90.31 109 ASP A C 1
ATOM 852 O O . ASP A 1 109 ? -0.277 14.951 -6.979 1.00 90.31 109 ASP A O 1
ATOM 856 N N . LEU A 1 110 ? 1.229 13.805 -8.201 1.00 90.25 110 LEU A N 1
ATOM 857 C CA . LEU A 1 110 ? 0.302 12.757 -8.628 1.00 90.25 110 LEU A CA 1
ATOM 858 C C . LEU A 1 110 ? -0.119 11.873 -7.444 1.00 90.25 110 LEU A C 1
ATOM 860 O O . LEU A 1 110 ? -1.303 11.542 -7.312 1.00 90.25 110 LEU A O 1
ATOM 864 N N . ASP A 1 111 ? 0.808 11.569 -6.537 1.00 92.50 111 ASP A N 1
ATOM 865 C CA . ASP A 1 111 ? 0.522 10.792 -5.324 1.00 92.50 111 ASP A CA 1
ATOM 866 C C . ASP A 1 111 ? -0.382 11.574 -4.382 1.00 92.50 111 ASP A C 1
ATOM 868 O O . ASP A 1 111 ? -1.354 11.042 -3.844 1.00 92.50 111 ASP A O 1
ATOM 872 N N . SER A 1 112 ? -0.127 12.877 -4.247 1.00 93.19 112 SER A N 1
ATOM 873 C CA . SER A 1 112 ? -0.966 13.791 -3.472 1.00 93.19 112 SER A CA 1
ATOM 874 C C . SER A 1 112 ? -2.383 13.881 -4.041 1.00 93.19 112 SER A C 1
ATOM 876 O O . SER A 1 112 ? -3.361 13.821 -3.290 1.00 93.19 112 SER A O 1
ATOM 878 N N . ALA A 1 113 ? -2.529 13.970 -5.365 1.00 93.25 113 ALA A N 1
ATOM 879 C CA . ALA A 1 113 ? -3.833 13.961 -6.026 1.00 93.25 113 ALA A CA 1
ATOM 880 C C . ALA A 1 113 ? -4.571 12.623 -5.832 1.00 93.25 113 ALA A C 1
ATOM 882 O O . ALA A 1 113 ? -5.778 12.606 -5.558 1.00 93.25 113 ALA A O 1
ATOM 883 N N . THR A 1 114 ? -3.849 11.505 -5.912 1.00 93.56 114 THR A N 1
ATOM 884 C CA . THR A 1 114 ? -4.393 10.160 -5.683 1.00 93.56 114 THR A CA 1
ATOM 885 C C . THR A 1 114 ? -4.852 9.994 -4.239 1.00 93.56 114 THR A C 1
ATOM 887 O O . THR A 1 114 ? -6.011 9.649 -3.995 1.00 93.56 114 THR A O 1
ATOM 890 N N . LEU A 1 115 ? -4.007 10.345 -3.270 1.00 95.88 115 LEU A N 1
ATOM 891 C CA . LEU A 1 115 ? -4.332 10.285 -1.849 1.00 95.88 115 LEU A CA 1
ATOM 892 C C . LEU A 1 115 ? -5.511 11.199 -1.490 1.00 95.88 115 LEU A C 1
ATOM 894 O O . LEU A 1 115 ? -6.355 10.830 -0.673 1.00 95.88 115 LEU A O 1
ATOM 898 N N . LEU A 1 116 ? -5.634 12.365 -2.135 1.00 95.19 116 LEU A N 1
ATOM 899 C CA . LEU A 1 116 ? -6.791 13.250 -1.978 1.00 95.19 116 LEU A CA 1
ATOM 900 C C . LEU A 1 116 ? -8.085 12.575 -2.448 1.00 95.19 116 LEU A C 1
ATOM 902 O O . LEU A 1 116 ? -9.113 12.697 -1.778 1.00 95.19 116 LEU A O 1
ATOM 906 N N . ARG A 1 117 ? -8.054 11.875 -3.589 1.00 94.31 117 ARG A N 1
ATOM 907 C CA . ARG A 1 117 ? -9.210 11.134 -4.112 1.00 94.31 117 ARG A CA 1
ATOM 908 C C . ARG A 1 117 ? -9.633 10.030 -3.145 1.00 94.31 117 ARG A C 1
ATOM 910 O O . ARG A 1 117 ? -10.819 9.952 -2.830 1.00 94.31 117 ARG A O 1
ATOM 917 N N . ILE A 1 118 ? -8.681 9.261 -2.618 1.00 94.88 118 ILE A N 1
ATOM 918 C CA . ILE A 1 118 ? -8.948 8.210 -1.625 1.00 94.88 118 ILE A CA 1
ATOM 919 C C . ILE A 1 118 ? -9.520 8.825 -0.340 1.00 94.88 118 ILE A C 1
ATOM 921 O O . ILE A 1 118 ? -10.546 8.372 0.161 1.00 94.88 118 ILE A O 1
ATOM 925 N N . ALA A 1 119 ? -8.937 9.919 0.160 1.00 95.38 119 ALA A N 1
ATOM 926 C CA . ALA A 1 119 ? -9.346 10.557 1.417 1.00 95.38 119 ALA A CA 1
ATOM 927 C C . ALA A 1 119 ? -10.771 11.142 1.397 1.00 95.38 119 ALA A C 1
ATOM 929 O O . ALA A 1 119 ? -11.322 11.471 2.450 1.00 95.38 119 ALA A O 1
ATOM 930 N N . ARG A 1 120 ? -11.383 11.290 0.214 1.00 93.62 120 ARG A N 1
ATOM 931 C CA . ARG A 1 120 ? -12.799 11.669 0.063 1.00 93.62 120 ARG A CA 1
ATOM 932 C C . ARG A 1 120 ? -13.761 10.521 0.350 1.00 93.62 120 ARG A C 1
ATOM 934 O O . ARG A 1 120 ? -14.912 10.794 0.673 1.00 93.62 120 ARG A O 1
ATOM 941 N N . GLN A 1 121 ? -13.301 9.283 0.222 1.00 92.94 121 GLN A N 1
ATOM 942 C CA . GLN A 1 121 ? -14.107 8.072 0.387 1.00 92.94 121 GLN A CA 1
ATOM 943 C C . GLN A 1 121 ? -13.721 7.310 1.656 1.00 92.94 121 GLN A C 1
ATOM 945 O O . GLN A 1 121 ? -14.582 6.760 2.333 1.00 92.94 121 GLN A O 1
ATOM 950 N N . VAL A 1 122 ? -12.437 7.338 2.010 1.00 92.69 122 VAL A N 1
ATOM 951 C CA . VAL A 1 122 ? -11.867 6.599 3.134 1.00 92.69 122 VAL A CA 1
ATOM 952 C C . VAL A 1 122 ? -11.342 7.575 4.174 1.00 92.69 122 VAL A C 1
ATOM 954 O O . VAL A 1 122 ? -10.667 8.558 3.863 1.00 92.69 122 VAL A O 1
ATOM 957 N N . LYS A 1 123 ? -11.667 7.331 5.445 1.00 91.38 123 LYS A N 1
ATOM 958 C CA . LYS A 1 123 ? -11.235 8.199 6.540 1.00 91.38 123 LYS A CA 1
ATOM 959 C C . LYS A 1 123 ? -9.779 7.918 6.894 1.00 91.38 123 LYS A C 1
ATOM 961 O O . LYS A 1 123 ? -9.457 6.887 7.472 1.00 91.38 123 LYS A O 1
ATOM 966 N N . ALA A 1 124 ? -8.944 8.927 6.690 1.00 93.69 124 ALA A N 1
ATOM 967 C CA . ALA A 1 124 ? -7.521 8.889 6.995 1.00 93.69 124 ALA A CA 1
ATOM 968 C C . ALA A 1 124 ? -6.768 7.717 6.322 1.00 93.69 124 ALA A C 1
ATOM 970 O O . ALA A 1 124 ? -6.246 6.853 7.027 1.00 93.69 124 ALA A O 1
ATOM 971 N N . PRO A 1 125 ? -6.752 7.660 4.979 1.00 97.19 125 PRO A N 1
ATOM 972 C CA . PRO A 1 125 ? -6.102 6.582 4.243 1.00 97.19 125 PRO A CA 1
ATOM 973 C C . PRO A 1 125 ? -4.578 6.682 4.314 1.00 97.19 125 PRO A C 1
ATOM 975 O O . PRO A 1 125 ? -4.017 7.767 4.517 1.00 97.19 125 PRO A O 1
ATOM 978 N N . LEU A 1 126 ? -3.923 5.548 4.102 1.00 97.75 126 LEU A N 1
ATOM 979 C CA . LEU A 1 126 ? -2.481 5.449 3.945 1.00 97.75 126 LEU A CA 1
ATOM 980 C C . LEU A 1 126 ? -2.075 5.556 2.467 1.00 97.75 126 LEU A C 1
ATOM 982 O O . LEU A 1 126 ? -2.809 5.142 1.572 1.00 97.75 126 LEU A O 1
ATOM 986 N N . MET A 1 127 ? -0.890 6.108 2.234 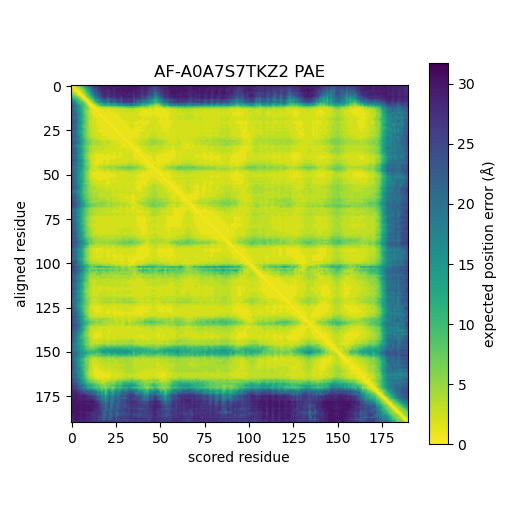1.00 97.75 127 MET A N 1
ATOM 987 C CA . MET A 1 127 ? -0.135 5.977 0.992 1.00 97.75 127 MET A CA 1
ATOM 988 C C . MET A 1 127 ? 1.242 5.452 1.367 1.00 97.75 127 MET A C 1
ATOM 990 O O . MET A 1 127 ? 1.974 6.145 2.074 1.00 97.75 127 MET A O 1
ATOM 994 N N . LEU A 1 128 ? 1.587 4.240 0.946 1.00 98.12 128 LEU A N 1
ATOM 995 C CA . LEU A 1 128 ? 2.898 3.654 1.216 1.00 98.12 128 LEU A CA 1
ATOM 996 C C . LEU A 1 128 ? 3.714 3.576 -0.073 1.00 98.12 128 LEU A C 1
ATOM 998 O O . LEU A 1 128 ? 3.295 2.958 -1.044 1.00 98.12 128 LEU A O 1
ATOM 1002 N N . ILE A 1 129 ? 4.891 4.189 -0.068 1.00 97.81 129 ILE A N 1
ATOM 1003 C CA . ILE A 1 129 ? 5.809 4.200 -1.204 1.00 97.81 129 ILE A CA 1
ATOM 1004 C C . ILE A 1 129 ? 7.001 3.318 -0.867 1.00 97.81 129 ILE A C 1
ATOM 1006 O O . ILE A 1 129 ? 7.677 3.550 0.135 1.00 97.81 129 ILE A O 1
ATOM 1010 N N . VAL A 1 130 ? 7.272 2.314 -1.696 1.00 96.88 130 VAL A N 1
ATOM 1011 C CA . VAL A 1 130 ? 8.510 1.536 -1.626 1.00 96.88 130 VAL A CA 1
ATOM 1012 C C . VAL A 1 130 ? 9.461 2.013 -2.718 1.00 96.88 130 VAL A C 1
ATOM 1014 O O . VAL A 1 130 ? 9.176 1.895 -3.905 1.00 96.88 130 VAL A O 1
ATOM 1017 N N . ALA A 1 131 ? 10.597 2.586 -2.345 1.00 95.94 131 ALA A N 1
ATOM 1018 C CA . ALA A 1 131 ? 11.541 3.135 -3.314 1.00 95.94 131 ALA A CA 1
ATOM 1019 C C . ALA A 1 131 ? 12.880 2.422 -3.247 1.00 95.94 131 ALA A C 1
ATOM 1021 O O . ALA A 1 131 ? 13.313 2.007 -2.170 1.00 95.94 131 ALA A O 1
ATOM 1022 N N . GLY A 1 132 ? 13.530 2.281 -4.396 1.00 94.38 132 GLY A N 1
ATOM 1023 C CA . GLY A 1 132 ? 14.826 1.629 -4.457 1.00 94.38 132 GLY A CA 1
ATOM 1024 C C . GLY A 1 132 ? 15.095 0.893 -5.757 1.00 94.38 132 GLY A C 1
ATOM 1025 O O . GLY A 1 132 ? 14.465 1.136 -6.785 1.00 94.38 132 GLY A O 1
ATOM 1026 N N . SER A 1 133 ? 16.090 0.015 -5.725 1.00 91.81 133 SER A N 1
ATOM 1027 C CA . SER A 1 133 ? 16.554 -0.726 -6.898 1.00 91.81 133 SER A CA 1
ATOM 1028 C C . SER A 1 133 ? 17.175 -2.058 -6.488 1.00 91.81 133 SER A C 1
ATOM 1030 O O . SER A 1 133 ? 17.682 -2.201 -5.377 1.00 91.81 133 SER A O 1
ATOM 1032 N N . GLY A 1 134 ? 17.135 -3.057 -7.375 1.00 90.44 134 GLY A N 1
ATOM 1033 C CA . GLY A 1 134 ? 17.707 -4.376 -7.091 1.00 90.44 134 GLY A CA 1
ATOM 1034 C C . GLY A 1 134 ? 17.145 -4.979 -5.798 1.00 90.44 134 GLY A C 1
ATOM 1035 O O . GLY A 1 134 ? 15.936 -5.189 -5.674 1.00 90.44 134 GLY A O 1
ATOM 1036 N N . THR A 1 135 ? 18.011 -5.257 -4.827 1.00 87.81 135 THR A N 1
ATOM 1037 C CA . THR A 1 135 ? 17.622 -5.773 -3.506 1.00 87.81 135 THR A CA 1
ATOM 1038 C C . THR A 1 135 ? 17.241 -4.684 -2.509 1.00 87.81 135 THR A C 1
ATOM 1040 O O . THR A 1 135 ? 16.489 -4.982 -1.578 1.00 87.81 135 THR A O 1
ATOM 1043 N N . ASP A 1 136 ? 17.671 -3.446 -2.741 1.00 92.25 136 ASP A N 1
ATOM 1044 C CA . ASP A 1 136 ? 17.656 -2.354 -1.772 1.00 92.25 136 ASP A CA 1
ATOM 1045 C C . ASP A 1 136 ? 16.403 -1.509 -1.969 1.00 92.25 136 ASP A C 1
ATOM 1047 O O . ASP A 1 136 ? 16.365 -0.611 -2.809 1.00 92.25 136 ASP A O 1
ATOM 1051 N N . TRP A 1 137 ? 15.360 -1.840 -1.210 1.00 94.19 137 TRP A N 1
ATOM 1052 C CA . TRP A 1 137 ? 14.060 -1.178 -1.248 1.00 94.19 137 TRP A CA 1
ATOM 1053 C C . TRP A 1 137 ? 13.660 -0.735 0.152 1.00 94.19 137 TRP A C 1
ATOM 1055 O O . TRP A 1 137 ? 13.687 -1.535 1.090 1.00 94.19 137 TRP A O 1
ATOM 1065 N N . SER A 1 138 ? 13.247 0.521 0.269 1.00 94.50 138 SER A N 1
ATOM 1066 C CA . SER A 1 138 ? 12.902 1.157 1.537 1.00 94.50 138 SER A CA 1
ATOM 1067 C C . SER A 1 138 ? 11.461 1.668 1.496 1.00 94.50 138 SER A C 1
ATOM 1069 O O . SER A 1 138 ? 11.112 2.412 0.575 1.00 94.50 138 SER A O 1
ATOM 1071 N N . PRO A 1 139 ? 10.611 1.281 2.463 1.00 96.56 139 PRO A N 1
ATOM 1072 C CA . PRO A 1 139 ? 9.244 1.763 2.547 1.00 96.56 139 PRO A CA 1
ATOM 1073 C C . PRO A 1 139 ? 9.168 3.090 3.308 1.00 96.56 139 PRO A C 1
ATOM 1075 O O . PRO A 1 139 ? 9.825 3.284 4.331 1.00 96.56 139 PRO A O 1
ATOM 1078 N N . HIS A 1 140 ? 8.277 3.967 2.867 1.00 96.94 140 HIS A N 1
ATOM 1079 C CA . HIS A 1 140 ? 7.883 5.176 3.581 1.00 96.94 140 HIS A CA 1
ATOM 1080 C C . HIS A 1 140 ? 6.365 5.315 3.495 1.00 96.94 140 HIS A C 1
ATOM 1082 O O . HIS A 1 140 ? 5.773 5.000 2.466 1.00 96.94 140 HIS A O 1
ATOM 1088 N N . CYS A 1 141 ? 5.708 5.741 4.574 1.00 97.38 141 CYS A N 1
ATOM 1089 C CA . CYS A 1 141 ? 4.251 5.846 4.613 1.00 97.38 141 CYS A CA 1
ATOM 1090 C C . CYS A 1 141 ? 3.779 7.260 4.960 1.00 97.38 141 CYS A C 1
ATOM 1092 O O . CYS A 1 141 ? 4.268 7.886 5.903 1.00 97.38 141 CYS A O 1
ATOM 1094 N N . TRP A 1 142 ? 2.749 7.723 4.256 1.00 96.94 142 TRP A N 1
ATOM 1095 C CA . TRP A 1 142 ? 2.000 8.938 4.551 1.00 96.94 142 TRP A CA 1
ATOM 1096 C C . TRP A 1 142 ? 0.587 8.582 4.976 1.00 96.94 142 TRP A C 1
ATOM 1098 O O . TRP A 1 142 ? -0.030 7.658 4.453 1.00 96.94 142 TRP A O 1
ATOM 1108 N N . LYS A 1 143 ? 0.053 9.361 5.911 1.00 96.38 143 LYS A N 1
ATOM 1109 C CA . LYS A 1 143 ? -1.357 9.344 6.291 1.00 96.38 143 LYS A CA 1
ATOM 1110 C C . LYS A 1 143 ? -2.014 10.600 5.740 1.00 96.38 143 LYS A C 1
ATOM 1112 O O . LYS A 1 143 ? -1.591 11.712 6.065 1.00 96.38 143 LYS A O 1
ATOM 1117 N N . GLY A 1 144 ? -3.038 10.422 4.915 1.00 95.19 144 GLY A N 1
ATOM 1118 C CA . GLY A 1 144 ? -3.847 11.512 4.382 1.00 95.19 144 GLY A CA 1
ATOM 1119 C C . GLY A 1 144 ? -4.938 11.932 5.360 1.00 95.19 144 GLY A C 1
ATOM 1120 O O . GLY A 1 144 ? -5.467 11.119 6.108 1.00 95.19 144 GLY A O 1
ATOM 1121 N N . ARG A 1 145 ? -5.326 13.203 5.354 1.00 93.19 145 ARG A N 1
ATOM 1122 C CA . ARG A 1 145 ? -6.499 13.715 6.071 1.00 93.19 145 ARG A CA 1
ATOM 1123 C C . ARG A 1 145 ? -7.113 14.863 5.285 1.00 93.19 145 ARG A C 1
ATOM 1125 O O . ARG A 1 145 ? -6.405 15.762 4.849 1.00 93.19 145 ARG A O 1
ATOM 1132 N N . LEU A 1 146 ? -8.438 14.873 5.149 1.00 93.19 146 LEU A N 1
ATOM 1133 C CA . LEU A 1 146 ? -9.132 16.062 4.659 1.00 93.19 146 LEU A CA 1
ATOM 1134 C C . LEU A 1 146 ? -9.268 17.089 5.782 1.00 93.19 146 LEU A C 1
ATOM 1136 O O . LEU A 1 146 ? -9.819 16.789 6.845 1.00 93.19 146 LEU A O 1
ATOM 1140 N N . VAL A 1 147 ? -8.795 18.306 5.529 1.00 90.31 147 VAL A N 1
ATOM 1141 C CA . VAL A 1 147 ? -8.890 19.440 6.452 1.00 90.31 147 VAL A CA 1
ATOM 1142 C C . VAL A 1 147 ? -9.516 20.651 5.773 1.00 90.31 147 VAL A C 1
ATOM 1144 O O . VAL A 1 147 ? -9.429 20.819 4.557 1.00 90.31 147 VAL A O 1
ATOM 1147 N N . GLY A 1 148 ? -10.140 21.509 6.577 1.00 87.94 148 GLY A N 1
ATOM 1148 C CA . GLY A 1 148 ? -10.817 22.715 6.106 1.00 87.94 148 GLY A CA 1
ATOM 1149 C C . GLY A 1 148 ? -12.335 22.558 5.935 1.00 87.94 148 GLY A C 1
ATOM 1150 O O . GLY A 1 148 ? -12.893 21.480 6.170 1.00 87.94 148 GLY A O 1
ATOM 1151 N N . PRO A 1 149 ? -13.021 23.654 5.572 1.00 86.31 149 PRO A N 1
ATOM 1152 C CA . PRO A 1 149 ? -14.473 23.681 5.413 1.00 86.31 149 PRO A CA 1
ATOM 1153 C C . PRO A 1 149 ? -14.935 22.828 4.215 1.00 86.31 149 PRO A C 1
ATOM 1155 O O . PRO A 1 149 ? -14.161 22.633 3.280 1.00 86.31 149 PRO A O 1
ATOM 1158 N N . PRO A 1 150 ? -16.198 22.351 4.187 1.00 80.06 150 PRO A N 1
ATOM 1159 C CA . PRO A 1 150 ? -16.702 21.430 3.159 1.00 80.06 150 PRO A CA 1
ATOM 1160 C C . PRO A 1 150 ? -16.476 21.877 1.707 1.00 80.06 150 PRO A C 1
ATOM 1162 O O . PRO A 1 150 ? -16.156 21.044 0.867 1.00 80.06 150 PRO A O 1
ATOM 1165 N N . LEU A 1 151 ? -16.589 23.181 1.431 1.00 81.38 151 LEU A N 1
ATOM 1166 C CA . LEU A 1 151 ? -16.413 23.764 0.095 1.00 81.38 151 LEU A CA 1
ATOM 1167 C C . LEU A 1 151 ? -14.940 23.920 -0.334 1.00 81.38 151 LEU A C 1
ATOM 1169 O O . LEU A 1 151 ? -14.673 24.118 -1.513 1.00 81.38 151 LEU A O 1
ATOM 1173 N N . TRP A 1 152 ? -13.987 23.817 0.599 1.00 82.81 152 TRP A N 1
ATOM 1174 C CA . TRP A 1 152 ? -12.562 24.101 0.365 1.00 82.81 152 TRP A CA 1
ATOM 1175 C C . TRP A 1 152 ? -11.662 23.063 1.048 1.00 82.81 152 TRP A C 1
ATOM 1177 O O . TRP A 1 152 ? -10.595 23.390 1.575 1.00 82.81 152 TRP A O 1
ATOM 1187 N N . ARG A 1 153 ? -12.117 21.803 1.105 1.00 87.81 153 ARG A N 1
ATOM 1188 C CA . ARG A 1 153 ? -11.340 20.721 1.719 1.00 87.81 153 ARG A CA 1
ATOM 1189 C C . ARG A 1 153 ? -10.042 20.518 0.947 1.00 87.81 153 ARG A C 1
ATOM 1191 O O . ARG A 1 153 ? -10.066 20.282 -0.259 1.00 87.81 153 ARG A O 1
ATOM 1198 N N . ARG A 1 154 ? -8.926 20.533 1.669 1.00 91.50 154 ARG A N 1
ATOM 1199 C CA . ARG A 1 154 ? -7.599 20.188 1.149 1.00 91.50 154 ARG A CA 1
ATOM 1200 C C . ARG A 1 154 ? -7.083 18.913 1.797 1.00 91.50 154 ARG A C 1
ATOM 1202 O O . ARG A 1 154 ? -7.524 18.547 2.889 1.00 91.50 154 ARG A O 1
ATOM 1209 N N . LEU A 1 155 ? -6.133 18.270 1.130 1.00 94.31 155 LEU A N 1
ATOM 1210 C CA . LEU A 1 155 ? -5.377 17.172 1.709 1.00 94.31 155 LEU A CA 1
ATOM 1211 C C . LEU A 1 155 ? -4.283 17.726 2.631 1.00 94.31 155 LEU A C 1
ATOM 1213 O O . LEU A 1 155 ? -3.527 18.615 2.250 1.00 94.31 155 LEU A O 1
ATOM 1217 N N . GLU A 1 156 ? -4.196 17.180 3.835 1.00 94.00 156 GLU A N 1
ATOM 1218 C CA . GLU A 1 156 ? -3.007 17.200 4.679 1.00 94.00 156 GLU A CA 1
ATOM 1219 C C . GLU A 1 156 ? -2.412 15.787 4.634 1.00 94.00 156 GLU A C 1
ATOM 1221 O O . GLU A 1 156 ? -3.057 14.837 5.082 1.00 94.00 156 GLU A O 1
ATOM 1226 N N . ALA A 1 157 ? -1.225 15.633 4.047 1.00 93.94 157 ALA A N 1
ATOM 1227 C CA . ALA A 1 157 ? -0.493 14.370 4.007 1.00 93.94 157 ALA A CA 1
ATOM 1228 C C . ALA A 1 157 ? 0.698 14.458 4.962 1.00 93.94 157 ALA A C 1
ATOM 1230 O O . ALA A 1 157 ? 1.524 15.363 4.850 1.00 93.94 157 ALA A O 1
ATOM 1231 N N . MET A 1 158 ? 0.781 13.538 5.918 1.00 93.75 158 MET A N 1
ATOM 1232 C CA . MET A 1 158 ? 1.844 13.532 6.922 1.00 93.75 158 MET A CA 1
ATOM 1233 C C . MET A 1 158 ? 2.612 12.222 6.874 1.00 93.75 158 MET A C 1
ATOM 1235 O O . 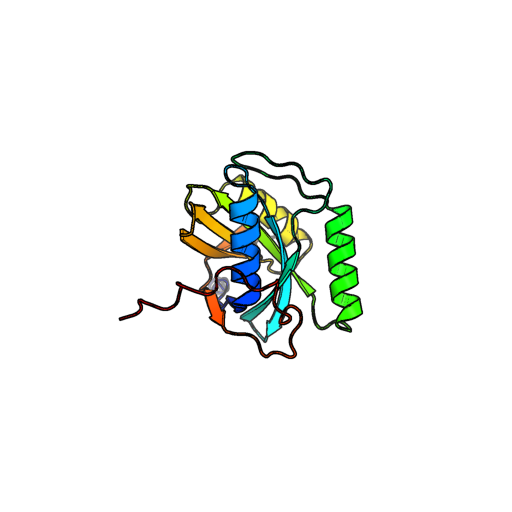MET A 1 158 ? 2.001 11.160 7.012 1.00 93.75 158 MET A O 1
ATOM 1239 N N . SER A 1 159 ? 3.937 12.308 6.770 1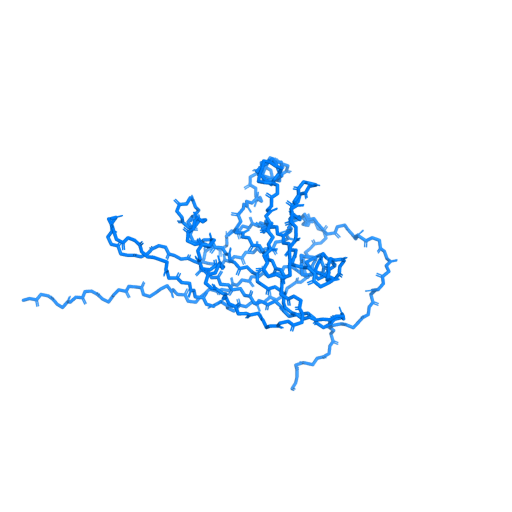.00 94.62 159 SER A N 1
ATOM 1240 C CA . SER A 1 159 ? 4.836 11.172 6.984 1.00 94.62 159 SER A CA 1
ATOM 1241 C C . SER A 1 159 ? 4.589 10.553 8.360 1.00 94.62 159 SER A C 1
ATOM 1243 O O . SER A 1 159 ? 4.467 11.280 9.349 1.00 94.62 159 SER A O 1
ATOM 1245 N N . GLN A 1 160 ? 4.516 9.227 8.421 1.00 95.56 160 GLN A N 1
ATOM 1246 C CA . GLN A 1 160 ? 4.350 8.466 9.657 1.00 95.56 160 GLN A CA 1
ATOM 1247 C C . GLN A 1 160 ? 5.570 7.588 9.921 1.00 95.56 160 GLN A C 1
ATOM 1249 O O . GLN A 1 160 ? 6.275 7.189 8.996 1.00 95.56 160 GLN A O 1
ATOM 1254 N N . GLU A 1 161 ? 5.805 7.281 11.194 1.00 95.38 161 GLU A N 1
ATOM 1255 C CA . GLU A 1 161 ? 6.806 6.292 11.579 1.00 95.38 161 GLU A CA 1
ATOM 1256 C C . GLU A 1 161 ? 6.311 4.898 11.177 1.00 95.38 161 GLU A C 1
ATOM 1258 O O . GLU A 1 161 ? 5.179 4.516 11.486 1.00 95.38 161 GLU A O 1
ATOM 1263 N N . LEU A 1 162 ? 7.166 4.138 10.495 1.00 96.44 162 LEU A N 1
ATOM 1264 C CA . LEU A 1 162 ? 6.883 2.769 10.089 1.00 96.44 162 LEU A CA 1
ATOM 1265 C C . LEU A 1 162 ? 7.719 1.808 10.931 1.00 96.44 162 LEU A C 1
ATOM 1267 O O . LEU A 1 162 ? 8.943 1.920 10.980 1.00 96.44 162 LEU A O 1
ATOM 1271 N N . LYS A 1 163 ? 7.057 0.848 11.581 1.00 97.38 163 LYS A N 1
ATOM 1272 C CA . LYS A 1 163 ? 7.703 -0.219 12.352 1.00 97.38 163 LYS A CA 1
ATOM 1273 C C . LYS A 1 163 ? 7.391 -1.562 11.725 1.00 97.38 163 LYS A C 1
ATOM 1275 O O . LYS A 1 163 ? 6.228 -1.910 11.538 1.00 97.38 163 LYS A O 1
ATOM 1280 N N . VAL A 1 164 ? 8.436 -2.318 11.411 1.00 96.88 164 VAL A N 1
ATOM 1281 C CA . VAL A 1 164 ? 8.285 -3.672 10.879 1.00 96.88 164 VAL A CA 1
ATOM 1282 C C . VAL A 1 164 ? 8.172 -4.657 12.036 1.00 96.88 164 VAL A C 1
ATOM 1284 O O . VAL A 1 164 ? 8.919 -4.559 13.008 1.00 96.88 164 VAL A O 1
ATOM 1287 N N . PHE A 1 165 ? 7.249 -5.608 11.930 1.00 95.31 165 PHE A N 1
ATOM 1288 C CA . PHE A 1 165 ? 7.098 -6.693 12.898 1.00 95.31 165 PHE A CA 1
ATOM 1289 C C . PHE A 1 165 ? 6.915 -8.034 12.188 1.00 95.31 165 PHE A C 1
ATOM 1291 O O . PHE A 1 165 ? 6.438 -8.091 11.052 1.00 95.31 165 PHE A O 1
ATOM 1298 N N . ASP A 1 166 ? 7.264 -9.124 12.864 1.00 94.19 166 ASP A N 1
ATOM 1299 C CA . ASP A 1 166 ? 6.992 -10.469 12.368 1.00 94.19 166 ASP A CA 1
ATOM 1300 C C . ASP A 1 166 ? 5.591 -10.914 12.807 1.00 94.19 166 ASP A C 1
ATOM 1302 O O . ASP A 1 166 ? 5.320 -10.993 14.010 1.00 94.19 166 ASP A O 1
ATOM 1306 N N . PRO A 1 167 ? 4.667 -11.171 11.861 1.00 87.75 167 PRO A N 1
ATOM 1307 C CA . PRO A 1 167 ? 3.310 -11.550 12.214 1.00 87.75 167 PRO A CA 1
ATOM 1308 C C . PRO A 1 167 ? 3.264 -12.988 12.759 1.00 87.75 167 PRO A C 1
ATOM 1310 O O . PRO A 1 167 ? 3.993 -13.858 12.271 1.00 87.75 167 PRO A O 1
ATOM 1313 N N . PRO A 1 168 ? 2.371 -13.283 13.721 1.00 86.12 168 PRO A N 1
ATOM 1314 C CA . PRO A 1 168 ? 2.087 -14.650 14.139 1.00 86.12 168 PRO A CA 1
ATOM 1315 C C . PRO A 1 168 ? 1.702 -15.550 12.958 1.00 86.12 168 PRO A C 1
ATOM 1317 O O . PRO A 1 168 ? 1.007 -15.126 12.035 1.00 86.12 168 PRO A O 1
ATOM 1320 N N . ALA A 1 169 ? 2.058 -16.837 13.032 1.00 78.31 169 ALA A N 1
ATOM 1321 C CA . ALA A 1 169 ? 1.744 -17.814 11.984 1.00 78.31 169 ALA A CA 1
ATOM 1322 C C . ALA A 1 169 ? 0.233 -17.986 11.717 1.00 78.31 169 ALA A C 1
ATOM 1324 O O . ALA A 1 169 ? -0.150 -18.495 10.670 1.00 78.31 169 ALA A O 1
ATOM 1325 N N . ALA A 1 170 ? -0.631 -17.563 12.639 1.00 76.69 170 ALA A N 1
ATOM 1326 C CA . ALA A 1 170 ? -2.081 -17.620 12.478 1.00 76.69 170 ALA A CA 1
ATOM 1327 C C . ALA A 1 170 ? -2.669 -16.454 11.657 1.00 76.69 170 ALA A C 1
ATOM 1329 O O . ALA A 1 170 ? -3.842 -16.508 11.299 1.00 76.69 170 ALA A O 1
ATOM 1330 N N . TRP A 1 171 ? -1.901 -15.394 11.383 1.00 77.44 171 TRP A N 1
ATOM 1331 C CA . TRP A 1 171 ? -2.421 -14.211 10.690 1.00 77.44 171 TRP A CA 1
ATOM 1332 C C . TRP A 1 171 ? -2.532 -14.425 9.172 1.00 77.44 171 TRP A C 1
ATOM 1334 O O . TRP A 1 171 ? -1.754 -15.194 8.600 1.00 77.44 171 TRP A O 1
ATOM 1344 N N . PRO A 1 172 ? -3.474 -13.744 8.490 1.00 64.81 172 PRO A N 1
ATOM 1345 C CA . PRO A 1 172 ? -3.583 -13.786 7.033 1.00 64.81 172 PRO A CA 1
ATOM 1346 C C . PRO A 1 172 ? -2.234 -13.478 6.358 1.00 64.81 172 PRO A C 1
ATOM 1348 O O . PRO A 1 172 ? -1.515 -12.582 6.788 1.00 64.81 172 PRO A O 1
ATOM 1351 N N . GLY A 1 173 ? -1.866 -14.250 5.328 1.00 59.09 173 GLY A N 1
ATOM 1352 C CA . GLY A 1 173 ? -0.592 -14.088 4.605 1.00 59.09 173 GLY A CA 1
ATOM 1353 C C . GLY A 1 173 ? 0.631 -14.782 5.235 1.00 59.09 173 GLY A C 1
ATOM 1354 O O . GLY A 1 173 ? 1.665 -14.920 4.593 1.00 59.09 173 GLY A O 1
ATOM 1355 N N . SER A 1 174 ? 0.540 -15.337 6.446 1.00 52.62 174 SER A N 1
ATOM 1356 C CA . SER A 1 174 ? 1.665 -16.029 7.108 1.00 52.62 174 SER A CA 1
ATOM 1357 C C . SER A 1 174 ? 2.172 -17.302 6.402 1.00 52.62 174 SER A C 1
ATOM 1359 O O . SER A 1 174 ? 3.260 -17.794 6.715 1.00 52.62 174 SER A O 1
ATOM 1361 N N . ARG A 1 175 ? 1.405 -17.860 5.454 1.00 43.75 175 ARG A N 1
ATOM 1362 C CA . ARG A 1 175 ? 1.814 -19.031 4.670 1.00 43.75 175 ARG A CA 1
ATOM 1363 C C . ARG A 1 175 ? 2.826 -18.596 3.616 1.00 43.75 175 ARG A C 1
ATOM 1365 O O . ARG A 1 175 ? 2.504 -17.863 2.687 1.00 43.75 175 ARG A O 1
ATOM 1372 N N . THR A 1 176 ? 4.058 -19.048 3.813 1.00 40.78 176 THR A N 1
ATOM 1373 C CA . THR A 1 176 ? 5.229 -18.826 2.968 1.00 40.78 176 THR A CA 1
ATOM 1374 C C . THR A 1 176 ? 4.903 -18.930 1.478 1.00 40.78 176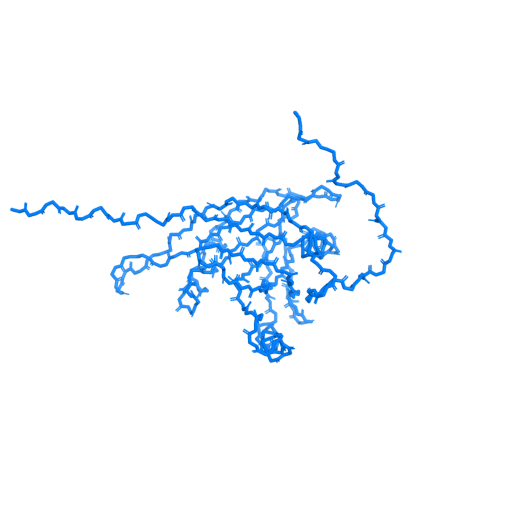 THR A C 1
ATOM 1376 O O . THR A 1 176 ? 4.601 -20.004 0.962 1.00 40.78 176 THR A O 1
ATOM 1379 N N . VAL A 1 177 ? 5.051 -17.812 0.760 1.00 40.00 177 VAL A N 1
ATOM 1380 C CA . VAL A 1 177 ? 5.429 -17.874 -0.656 1.00 40.00 177 VAL A CA 1
ATOM 1381 C C . VAL A 1 177 ? 6.747 -18.649 -0.708 1.00 40.00 177 VAL A C 1
ATOM 1383 O O . VAL A 1 177 ? 7.630 -18.415 0.119 1.00 40.00 177 VAL A O 1
ATOM 1386 N N . GLY A 1 178 ? 6.805 -19.646 -1.591 1.00 30.00 178 GLY A N 1
ATOM 1387 C CA . GLY A 1 178 ? 7.820 -20.694 -1.627 1.00 30.00 178 GLY A CA 1
ATOM 1388 C C . GLY A 1 178 ? 9.254 -20.216 -1.391 1.00 30.00 178 GLY A C 1
ATOM 1389 O O . GLY A 1 178 ? 9.683 -19.168 -1.862 1.00 30.00 178 GLY A O 1
ATOM 1390 N N . SER A 1 179 ? 9.975 -21.043 -0.638 1.00 34.88 179 SER A N 1
ATOM 1391 C CA . SER A 1 179 ? 11.400 -20.964 -0.333 1.00 34.88 179 SER A CA 1
ATOM 1392 C C . SER A 1 179 ? 12.259 -20.663 -1.571 1.00 34.88 179 SER A C 1
ATOM 1394 O O . SER A 1 179 ? 12.616 -21.559 -2.328 1.00 34.88 179 SER A O 1
ATOM 1396 N N . ALA A 1 180 ? 12.611 -19.394 -1.756 1.00 33.97 180 ALA A N 1
ATOM 1397 C CA . ALA A 1 180 ? 13.825 -18.963 -2.435 1.00 33.97 180 ALA A CA 1
ATOM 1398 C C . ALA A 1 180 ? 14.133 -17.530 -1.977 1.00 33.97 180 ALA A C 1
ATOM 1400 O O . ALA A 1 180 ? 13.301 -16.640 -2.122 1.00 33.97 180 ALA A O 1
ATOM 1401 N N . SER A 1 181 ? 15.324 -17.321 -1.414 1.00 33.31 181 SER A N 1
ATOM 1402 C CA . SER A 1 181 ? 15.853 -16.031 -0.926 1.00 33.31 181 SER A CA 1
ATOM 1403 C C . SER A 1 181 ? 15.430 -15.612 0.490 1.00 33.31 181 SER A C 1
ATOM 1405 O O . SER A 1 181 ? 14.990 -14.491 0.735 1.00 33.31 181 SER A O 1
ATOM 1407 N N . LEU A 1 182 ? 15.644 -16.509 1.459 1.00 32.88 182 LEU A N 1
ATOM 1408 C CA . LEU A 1 182 ? 15.836 -16.138 2.865 1.00 32.88 182 LEU A CA 1
ATOM 1409 C C . LEU A 1 182 ? 17.331 -15.869 3.110 1.00 32.88 182 LEU A C 1
ATOM 1411 O O . LEU A 1 182 ? 18.071 -16.780 3.461 1.00 32.88 182 LEU A O 1
ATOM 1415 N N . ALA A 1 183 ? 17.784 -14.636 2.898 1.00 32.59 183 ALA A N 1
ATOM 1416 C CA . ALA A 1 183 ? 18.942 -14.066 3.588 1.00 32.59 183 ALA A CA 1
ATOM 1417 C C . ALA A 1 183 ? 19.007 -12.556 3.313 1.00 32.59 183 ALA A C 1
ATOM 1419 O O . ALA A 1 183 ? 18.791 -12.126 2.186 1.00 32.59 183 ALA A O 1
ATOM 1420 N N . ILE A 1 184 ? 19.411 -11.790 4.329 1.00 39.69 184 ILE A N 1
ATOM 1421 C CA . ILE A 1 184 ? 19.835 -10.380 4.257 1.00 39.69 184 ILE A CA 1
ATOM 1422 C C . ILE A 1 184 ? 18.692 -9.346 4.318 1.00 39.69 184 ILE A C 1
ATOM 1424 O O . ILE A 1 184 ? 18.351 -8.688 3.343 1.00 39.69 184 ILE A O 1
ATOM 1428 N N . CYS A 1 185 ? 18.145 -9.134 5.519 1.00 29.03 185 CYS A N 1
ATOM 1429 C CA . CYS A 1 185 ? 17.715 -7.789 5.945 1.00 29.03 185 CYS A CA 1
ATOM 1430 C C . CYS A 1 185 ? 17.728 -7.608 7.478 1.00 29.03 185 CYS A C 1
ATOM 1432 O O . CYS A 1 185 ? 17.028 -6.764 8.023 1.00 29.03 185 CYS A O 1
ATOM 1434 N N . GLN A 1 186 ? 18.521 -8.409 8.201 1.00 33.09 186 GLN A N 1
ATOM 1435 C CA . GLN A 1 186 ? 18.749 -8.218 9.636 1.00 33.09 186 GLN A CA 1
ATOM 1436 C C . GLN A 1 186 ? 20.235 -8.006 9.900 1.00 33.09 186 GLN A C 1
ATOM 1438 O O . GLN A 1 186 ? 20.935 -8.888 10.378 1.00 33.09 186 GLN A O 1
ATOM 1443 N N . SER A 1 187 ? 20.731 -6.825 9.548 1.00 32.69 187 SER A N 1
ATOM 1444 C CA . SER A 1 187 ? 21.904 -6.254 10.205 1.00 32.69 187 SER A CA 1
ATOM 1445 C C . SER A 1 187 ? 21.990 -4.776 9.854 1.00 32.69 187 SER A C 1
ATOM 1447 O O . SER A 1 187 ? 22.354 -4.448 8.725 1.00 32.69 187 SER A O 1
ATOM 1449 N N . LYS A 1 188 ? 21.661 -3.918 10.825 1.00 31.47 188 LYS A N 1
ATOM 1450 C CA . LYS A 1 188 ? 22.350 -2.661 11.186 1.00 31.47 188 LYS A CA 1
ATOM 1451 C C . LYS A 1 188 ? 21.362 -1.671 11.802 1.00 31.47 188 LYS A C 1
ATOM 1453 O O . LYS A 1 188 ? 20.883 -0.749 11.156 1.00 31.47 188 LYS A O 1
ATOM 1458 N N . THR A 1 189 ? 21.128 -1.860 13.095 1.00 35.91 189 THR A N 1
ATOM 1459 C CA . THR A 1 189 ? 20.878 -0.762 14.031 1.00 35.91 189 THR A CA 1
ATOM 1460 C C . THR A 1 189 ? 21.826 -0.967 15.206 1.00 35.91 189 THR A C 1
ATOM 1462 O O . THR A 1 189 ? 21.576 -1.779 16.097 1.00 35.91 189 THR A O 1
ATOM 1465 N N . SER A 1 190 ? 22.969 -0.299 15.145 1.00 33.69 190 SER A N 1
ATOM 1466 C CA . SER A 1 190 ? 23.833 0.051 16.273 1.00 33.69 190 SER A CA 1
ATOM 1467 C C . SER A 1 190 ? 24.483 1.379 15.930 1.00 33.69 190 SER A C 1
ATOM 1469 O O . SER A 1 190 ? 24.871 1.521 14.747 1.00 33.69 190 SER A O 1
#

Nearest PDB structures (foldseek):
  9ild-assembly1_A  TM=7.805E-01  e=2.042E-09  Escherichia coli
  6ef3-assembly1_r  TM=7.950E-01  e=1.534E-08  Saccharomyces cerevisiae S288C
  8h3f-assembly1_E  TM=7.516E-01  e=1.358E-08  Homo sapiens
  8h38-assembly1_E  TM=7.538E-01  e=3.396E-08  Homo sapiens
  4f7o-assembly1_A  TM=6.608E-01  e=1.534E-08  Homo sapiens

Solvent-accessible surface area (backbone atoms only — not comparable to full-atom values): 10806 Å² total; per-residue (Å²): 131,83,76,82,73,80,76,80,67,82,74,84,41,50,36,37,36,19,50,60,31,53,50,53,50,52,48,51,33,52,76,45,50,70,28,21,36,38,28,39,33,28,20,42,71,61,85,86,26,40,40,37,42,36,66,47,64,31,46,98,74,40,46,70,34,72,88,44,63,46,62,22,59,71,54,47,54,50,52,46,53,50,45,17,59,77,47,78,63,62,31,39,80,46,30,38,35,35,30,31,55,78,46,64,57,66,84,49,74,65,51,50,54,50,45,42,60,48,31,74,80,36,86,58,23,37,43,35,30,37,10,24,49,90,90,55,68,46,79,40,39,30,39,30,35,73,43,74,55,89,94,62,58,39,73,46,74,40,80,38,54,73,44,76,41,81,69,59,78,87,44,75,72,51,70,74,75,73,97,75,84,92,76,90,87,86,84,87,91,129